Protein AF-0000000069910747 (afdb_homodimer)

Solvent-accessible surface area (backbone atoms only — not comparable to full-atom values): 19026 Å² total; per-residue (Å²): 134,81,74,76,71,70,68,85,57,48,51,40,78,43,66,31,76,85,64,47,77,43,76,35,40,54,33,51,31,45,60,52,52,71,46,43,43,41,60,49,38,42,50,23,56,75,68,69,44,84,50,42,63,54,67,63,46,78,46,66,63,60,64,40,47,79,89,70,49,74,56,85,79,46,67,64,40,54,89,54,38,36,53,30,32,24,61,61,73,69,94,84,43,54,52,21,78,77,50,19,33,56,43,82,74,48,76,45,75,27,61,52,96,90,34,78,55,20,35,37,34,33,29,39,36,31,40,53,43,98,87,48,75,43,82,58,56,37,34,34,40,36,34,38,58,24,54,89,80,40,66,72,61,57,61,26,35,33,36,41,35,48,52,84,75,68,64,82,117,135,81,75,78,70,72,68,85,56,49,50,40,77,43,67,32,77,85,64,47,77,43,76,36,41,55,34,52,31,42,60,51,51,71,47,44,43,42,61,49,39,43,48,24,55,74,67,70,44,86,48,42,64,55,65,64,46,76,46,66,64,60,64,39,49,78,89,70,49,73,54,86,80,47,70,63,42,53,87,54,38,37,55,30,31,25,63,57,72,68,86,75,67,42,57,19,81,78,50,20,32,54,42,82,72,49,75,44,76,29,60,53,96,91,33,76,55,21,35,36,34,33,28,38,36,32,40,52,42,99,89,48,76,43,81,59,56,38,34,34,41,37,34,36,61,22,59,89,79,46,65,88,60,53,64,25,35,35,38,41,34,47,50,83,73,67,64,77,116

Foldseek 3Di:
DPPCPVPPDQWDWDQAPVRDIDTGGPPDFPDDDLQCCLPQPQVCVVVVHDHPTRLAEEDACLQADPVPDPQVVRDGGDPQKGKYKYFADDPPDSQYPQRKGKDWDDKDFDDDPRDGFWIWTKIWIWHPDPVDTDTFQKMKIWIFTDCVVPNTGRMIMIMIGRNPPDPPD/DPPCPVPPDQWDWDQAPVRDIDTGGPPDFDDDDLVCCLPQPQVCVVVVHDHPTRLAEEDACLQDDPVPDPQVVRDGGDPQKGKYKYFDDDPPFGQYPQRKGKDWDDKDFDDDPRDGFWIWTKIWIWHDDPVDTDTFQKMKIKIFTDCVVPNDTGMIMIMIGRNPPVPPD

InterPro domains:
  IPR003441 NAC domain [PF02365] (25-145)
  IPR003441 NAC domain [PS51005] (24-163)
  IPR036093 NAC domain superfamily [G3DSA:2.170.150.80] (33-164)
  IPR036093 NAC domain superfamily [SSF101941] (20-147)

Secondary structure (DSSP, 8-state):
---------SEEEEE-TTS-EEEEETTEEE---HHHIIIIIIHHHHTTPPPS---PEE--GGGS-GGGS-GGGG--BSTTEEEEEEEPPPTT--B-TTS-EEEEEEEEEEEETTEEEEEEEEEEEEE--SS-PEEEEEEEEEEEE-TTTS---SEEEEEEEEGGGT---/---------SEEEEE-TTS-EEEEETTEEE---HHHIIIIIIHHHHTTPPPS---PEE--GGGS-GGGS-GGGG--BSTTEEEEEEEPPPSS--B-TTS-EEEEEEEEEEEETTEEEEEEEEEEEEE--SS--EEEEEEEEEEEE-TTTSS---EEEEEEEEGGGTT--

Radius of gyration: 22.1 Å; Cα contacts (8 Å, |Δi|>4): 696; chains: 2; bounding box: 51×58×69 Å

pLDDT: mean 79.63, std 16.57, range [20.38, 94.69]

Nearest PDB structures (foldseek):
  1ut4-assembly1_A  TM=8.503E-01  e=1.466E-11  Arabidopsis thaliana
  1ut7-assembly1_A  TM=8.483E-01  e=3.904E-11  Arabidopsis thaliana
  1ut7-assembly1_B  TM=8.619E-01  e=6.948E-11  Arabidopsis thaliana
  3swm-assembly1_A  TM=8.502E-01  e=6.948E-11  Arabidopsis thaliana
  3swm-assembly1_B  TM=8.651E-01  e=3.489E-10  Arabidopsis thaliana

Structure (mmCIF, N/CA/C/O backbone):
data_AF-0000000069910747-model_v1
#
loop_
_entity.id
_entity.type
_entity.pdbx_description
1 polymer 'NAC domain-containing protein'
#
loop_
_atom_site.group_PDB
_atom_site.id
_atom_site.type_symbol
_atom_site.label_atom_id
_atom_site.label_alt_id
_atom_site.label_comp_id
_atom_site.label_asym_id
_atom_site.label_entity_id
_atom_site.label_seq_id
_atom_site.pdbx_PDB_ins_code
_atom_site.Cartn_x
_atom_site.Cartn_y
_atom_site.Cartn_z
_atom_site.occupancy
_atom_site.B_iso_or_equiv
_atom_site.auth_seq_id
_atom_site.auth_comp_id
_atom_site.auth_asym_id
_atom_site.auth_atom_id
_atom_site.pdbx_PDB_model_num
ATOM 1 N N . MET A 1 1 ? 19.469 3.559 33.531 1 20.38 1 MET A N 1
ATOM 2 C CA . MET A 1 1 ? 19.578 2.633 32.406 1 20.38 1 MET A CA 1
ATOM 3 C C . MET A 1 1 ? 18.844 3.172 31.188 1 20.38 1 MET A C 1
ATOM 5 O O . MET A 1 1 ? 17.609 3.322 31.203 1 20.38 1 MET A O 1
ATOM 9 N N . GLU A 1 2 ? 19.375 4.094 30.344 1 23.56 2 GLU A N 1
ATOM 10 C CA . GLU A 1 2 ? 18.938 4.938 29.234 1 23.56 2 GLU A CA 1
ATOM 11 C C . GLU A 1 2 ? 18.375 4.098 28.094 1 23.56 2 GLU A C 1
ATOM 13 O O . GLU A 1 2 ? 19.062 3.217 27.562 1 23.56 2 GLU A O 1
ATOM 18 N N . GLU A 1 3 ? 17.203 3.586 28.203 1 27.78 3 GLU A N 1
ATOM 19 C CA . GLU A 1 3 ? 16.578 2.652 27.25 1 27.78 3 GLU A CA 1
ATOM 20 C C . GLU A 1 3 ? 16.953 2.996 25.812 1 27.78 3 GLU A C 1
ATOM 22 O O . GLU A 1 3 ? 16.812 4.141 25.391 1 27.78 3 GLU A O 1
ATOM 27 N N . GLU A 1 4 ? 17.859 2.41 25.234 1 27.73 4 GLU A N 1
ATOM 28 C CA . GLU A 1 4 ? 18.406 2.492 23.875 1 27.73 4 GLU A CA 1
ATOM 29 C C . GLU A 1 4 ? 17.297 2.627 22.844 1 27.73 4 GLU A C 1
ATOM 31 O O . GLU A 1 4 ? 16.547 1.677 22.594 1 27.73 4 GLU A O 1
ATOM 36 N N . TYR A 1 5 ? 16.484 3.68 22.922 1 32.16 5 TYR A N 1
ATOM 37 C CA . TYR A 1 5 ? 15.617 4.035 21.797 1 32.16 5 TYR A CA 1
ATOM 38 C C . TYR A 1 5 ? 16.266 3.682 20.469 1 32.16 5 TYR A C 1
ATOM 40 O O . TYR A 1 5 ? 17.344 4.195 20.141 1 32.16 5 TYR A O 1
ATOM 48 N N . SER A 1 6 ? 16.375 2.531 20.094 1 37.12 6 SER A N 1
ATOM 49 C CA . SER A 1 6 ? 16.875 2.152 18.781 1 37.12 6 SER A CA 1
ATOM 50 C C . SER A 1 6 ? 16.516 3.199 17.734 1 37.12 6 SER A C 1
ATOM 52 O O . SER A 1 6 ? 15.367 3.654 17.672 1 37.12 6 SER A O 1
ATOM 54 N N . SER A 1 7 ? 17.25 4.117 17.375 1 43.84 7 SER A N 1
ATOM 55 C CA . SER A 1 7 ? 17.25 5.266 16.484 1 43.84 7 SER A CA 1
ATOM 56 C C . SER A 1 7 ? 16.328 5.031 15.289 1 43.84 7 SER A C 1
ATOM 58 O O . SER A 1 7 ? 16.531 4.09 14.516 1 43.84 7 SER A O 1
ATOM 60 N N . PRO A 1 8 ? 14.977 5.27 15.453 1 53.62 8 PRO A N 1
ATOM 61 C CA . PRO A 1 8 ? 14.016 4.969 14.391 1 53.62 8 PRO A CA 1
ATOM 62 C C . PRO A 1 8 ? 14.594 5.195 12.992 1 53.62 8 PRO A C 1
ATOM 64 O O . PRO A 1 8 ? 15.07 6.293 12.688 1 53.62 8 PRO A O 1
ATOM 67 N N . THR A 1 9 ? 15.289 4.129 12.438 1 67.69 9 THR A N 1
ATOM 68 C CA . THR A 1 9 ? 16.125 4.121 11.242 1 67.69 9 THR A CA 1
ATOM 69 C C . THR A 1 9 ? 15.328 4.617 10.031 1 67.69 9 THR A C 1
ATOM 71 O O . THR A 1 9 ? 14.125 4.367 9.93 1 67.69 9 THR A O 1
ATOM 74 N N . LEU A 1 10 ? 15.82 5.625 9.367 1 80.69 10 LEU A N 1
ATOM 75 C CA . LEU A 1 10 ? 15.375 6.195 8.094 1 80.69 10 LEU A CA 1
ATOM 76 C C . LEU A 1 10 ? 15.062 5.098 7.086 1 80.69 10 LEU A C 1
ATOM 78 O O . LEU A 1 10 ? 14.148 5.238 6.27 1 80.69 10 LEU A O 1
ATOM 82 N N . TYR A 1 11 ? 15.688 3.918 7.473 1 87.88 11 TYR A N 1
ATOM 83 C CA . TYR A 1 11 ? 15.555 2.863 6.477 1 87.88 11 TYR A CA 1
ATOM 84 C C . TYR A 1 11 ? 15.172 1.54 7.125 1 87.88 11 TYR A C 1
ATOM 86 O O . TYR A 1 11 ? 15.492 1.298 8.289 1 87.88 11 TYR A O 1
ATOM 94 N N . LYS A 1 12 ? 14.383 0.842 6.43 1 86.69 12 LYS A N 1
ATOM 95 C CA . LYS A 1 12 ? 14.117 -0.544 6.805 1 86.69 12 LYS A CA 1
ATOM 96 C C . LYS A 1 12 ? 14.859 -1.514 5.891 1 86.69 12 LYS A C 1
ATOM 98 O O . LYS A 1 12 ? 15.133 -1.198 4.73 1 86.69 12 LYS A O 1
ATOM 103 N N . VAL A 1 13 ? 15.203 -2.561 6.461 1 84.62 13 VAL A N 1
ATOM 104 C CA . VAL A 1 13 ? 15.938 -3.572 5.711 1 84.62 13 VAL A CA 1
ATOM 105 C C . VAL A 1 13 ? 15.102 -4.84 5.59 1 84.62 13 VAL A C 1
ATOM 107 O O . VAL A 1 13 ? 14.641 -5.387 6.594 1 84.62 13 VAL A O 1
ATOM 110 N N . ASN A 1 14 ? 14.812 -5.172 4.34 1 82.94 14 ASN A N 1
ATOM 111 C CA . ASN A 1 14 ? 14.203 -6.461 4.043 1 82.94 14 ASN A CA 1
ATOM 112 C C . ASN A 1 14 ? 15.203 -7.418 3.393 1 82.94 14 ASN A C 1
ATOM 114 O O . ASN A 1 14 ? 16.047 -6.996 2.607 1 82.94 14 ASN A O 1
ATOM 118 N N . VAL A 1 15 ? 15.188 -8.641 3.834 1 84.75 15 VAL A N 1
ATOM 119 C CA . VAL A 1 15 ? 16.031 -9.656 3.219 1 84.75 15 VAL A CA 1
ATOM 120 C C . VAL A 1 15 ? 15.188 -10.562 2.326 1 84.75 15 VAL A C 1
ATOM 122 O O . VAL A 1 15 ? 14.195 -11.141 2.779 1 84.75 15 VAL A O 1
ATOM 125 N N . ASP A 1 16 ? 15.578 -10.625 1.11 1 86.38 16 ASP A N 1
ATOM 126 C CA . ASP A 1 16 ? 14.742 -11.398 0.198 1 86.38 16 ASP A CA 1
ATOM 127 C C . ASP A 1 16 ? 15.086 -12.883 0.272 1 86.38 16 ASP A C 1
ATOM 129 O O . ASP A 1 16 ? 15.836 -13.312 1.15 1 86.38 16 ASP A O 1
ATOM 133 N N . GLN A 1 17 ? 14.492 -13.695 -0.513 1 85.5 17 GLN A N 1
ATOM 134 C CA . GLN A 1 17 ? 14.609 -15.148 -0.44 1 85.5 17 GLN A CA 1
ATOM 135 C C . GLN A 1 17 ? 16.031 -15.609 -0.766 1 85.5 17 GLN A C 1
ATOM 137 O O . GLN A 1 17 ? 16.438 -16.703 -0.373 1 85.5 17 GLN A O 1
ATOM 142 N N . ASN A 1 18 ? 16.812 -14.797 -1.503 1 86.38 18 ASN A N 1
ATOM 143 C CA . ASN A 1 18 ? 18.203 -15.125 -1.841 1 86.38 18 ASN A CA 1
ATOM 144 C C . ASN A 1 18 ? 19.172 -14.562 -0.808 1 86.38 18 ASN A C 1
ATOM 146 O O . ASN A 1 18 ? 20.391 -14.703 -0.96 1 86.38 18 ASN A O 1
ATOM 150 N N . GLY A 1 19 ? 18.594 -13.938 0.201 1 87.19 19 GLY A N 1
ATOM 151 C CA . GLY A 1 19 ? 19.438 -13.359 1.234 1 87.19 19 GLY A CA 1
ATOM 152 C C . GLY A 1 19 ? 19.922 -11.953 0.898 1 87.19 19 GLY A C 1
ATOM 153 O O . GLY A 1 19 ? 20.719 -11.375 1.63 1 87.19 19 GLY A O 1
ATOM 154 N N . LYS A 1 20 ? 19.484 -11.516 -0.159 1 87.44 20 LYS A N 1
ATOM 155 C CA . LYS A 1 20 ? 19.859 -10.156 -0.542 1 87.44 20 LYS A CA 1
ATOM 156 C C . LYS A 1 20 ? 19.125 -9.125 0.313 1 87.44 20 LYS A C 1
ATOM 158 O O . LYS A 1 20 ? 17.922 -9.25 0.561 1 87.44 20 LYS A O 1
ATOM 163 N N . ARG A 1 21 ? 19.891 -8.109 0.75 1 88.62 21 ARG A N 1
ATOM 164 C CA . ARG A 1 21 ? 19.312 -7.051 1.574 1 88.62 21 ARG A CA 1
ATOM 165 C C . ARG A 1 21 ? 18.688 -5.965 0.709 1 88.62 21 ARG A C 1
ATOM 167 O O . ARG A 1 21 ? 19.328 -5.441 -0.206 1 88.62 21 ARG A O 1
ATOM 174 N N . LEU A 1 22 ? 17.406 -5.738 0.928 1 87.81 22 LEU A N 1
ATOM 175 C CA . LEU A 1 22 ? 16.703 -4.617 0.324 1 87.81 22 LEU A CA 1
ATOM 176 C C . LEU A 1 22 ? 16.578 -3.457 1.307 1 87.81 22 LEU A C 1
ATOM 178 O O . LEU A 1 22 ? 15.93 -3.582 2.346 1 87.81 22 LEU A O 1
ATOM 182 N N . ILE A 1 23 ? 17.234 -2.396 1.028 1 89.06 23 ILE A N 1
ATOM 183 C CA . ILE A 1 23 ? 17.188 -1.221 1.891 1 89.06 23 ILE A CA 1
ATOM 184 C C . ILE A 1 23 ? 16.156 -0.229 1.354 1 89.06 23 ILE A C 1
ATOM 186 O O . ILE A 1 23 ? 16.328 0.312 0.258 1 89.06 23 ILE A O 1
ATOM 190 N N . LEU A 1 24 ? 15.148 -0.064 2.096 1 91.25 24 LEU A N 1
ATOM 191 C CA . LEU A 1 24 ? 14.047 0.792 1.669 1 91.25 24 LEU A CA 1
ATOM 192 C C . LEU A 1 24 ? 13.797 1.902 2.684 1 91.25 24 LEU A C 1
ATOM 194 O O . LEU A 1 24 ? 13.938 1.688 3.891 1 91.25 24 LEU A O 1
ATOM 198 N N . PRO A 1 25 ? 13.508 3.096 2.158 1 91.69 25 PRO A N 1
ATOM 199 C CA . PRO A 1 25 ? 13.047 4.086 3.137 1 91.69 25 PRO A CA 1
ATOM 200 C C . PRO A 1 25 ? 11.836 3.611 3.936 1 91.69 25 PRO A C 1
ATOM 202 O O . PRO A 1 25 ? 10.961 2.93 3.395 1 91.69 25 PRO A O 1
ATOM 205 N N . SER A 1 26 ? 11.797 4.004 5.207 1 92.62 26 SER A N 1
ATOM 206 C CA . SER A 1 26 ? 10.633 3.658 6.02 1 92.62 26 SER A CA 1
ATOM 207 C C . SER A 1 26 ? 9.336 4.125 5.359 1 92.62 26 SER A C 1
ATOM 209 O O . SER A 1 26 ? 9.281 5.227 4.809 1 92.62 26 SER A O 1
ATOM 211 N N . GLY A 1 27 ? 8.367 3.189 5.367 1 91.88 27 GLY A N 1
ATOM 212 C CA . GLY A 1 27 ? 7.074 3.535 4.793 1 91.88 27 GLY A CA 1
ATOM 213 C C . GLY A 1 27 ? 6.828 2.887 3.445 1 91.88 27 GLY A C 1
ATOM 214 O O . GLY A 1 27 ? 5.688 2.818 2.984 1 91.88 27 GLY A O 1
ATOM 215 N N . TYR A 1 28 ? 7.887 2.52 2.766 1 91.44 28 TYR A N 1
ATOM 216 C CA . TYR A 1 28 ? 7.711 1.843 1.485 1 91.44 28 TYR A CA 1
ATOM 217 C C . TYR A 1 28 ? 7.496 0.347 1.685 1 91.44 28 TYR A C 1
ATOM 219 O O . TYR A 1 28 ? 8.242 -0.301 2.424 1 91.44 28 TYR A O 1
ATOM 227 N N . THR A 1 29 ? 6.543 -0.147 1.105 1 90.56 29 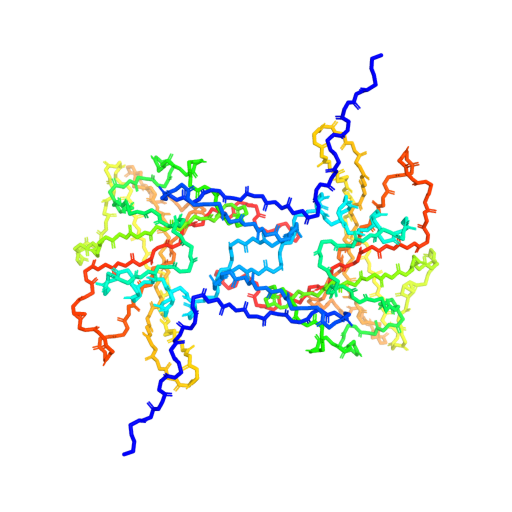THR A N 1
ATOM 228 C CA . THR A 1 29 ? 6.152 -1.55 1.21 1 90.56 29 THR A CA 1
ATOM 229 C C . THR A 1 29 ? 5.852 -2.133 -0.168 1 90.56 29 THR A C 1
ATOM 231 O O . THR A 1 29 ? 5.566 -1.393 -1.111 1 90.56 29 THR A O 1
ATOM 234 N N . PHE A 1 30 ? 5.969 -3.445 -0.223 1 91.44 30 PHE A N 1
ATOM 235 C CA . PHE A 1 30 ? 5.625 -4.117 -1.47 1 91.44 30 PHE A CA 1
ATOM 236 C C . PHE A 1 30 ? 4.121 -4.082 -1.706 1 91.44 30 PHE A C 1
ATOM 238 O O . PHE A 1 30 ? 3.361 -4.758 -1.009 1 91.44 30 PHE A O 1
ATOM 245 N N . SER A 1 31 ? 3.689 -3.314 -2.596 1 89.25 31 SER A N 1
ATOM 246 C CA . SER A 1 31 ? 2.309 -3.127 -3.025 1 89.25 31 SER A CA 1
ATOM 247 C C . SER A 1 31 ? 2.23 -2.82 -4.516 1 89.25 31 SER A C 1
ATOM 249 O O . SER A 1 31 ? 1.871 -1.709 -4.91 1 89.25 31 SER A O 1
ATOM 251 N N . PRO A 1 32 ? 2.492 -3.826 -5.289 1 90.81 32 PRO A N 1
ATOM 252 C CA . PRO A 1 32 ? 2.609 -3.611 -6.73 1 90.81 32 PRO A CA 1
ATOM 253 C C . PRO A 1 32 ? 1.256 -3.396 -7.406 1 90.81 32 PRO A C 1
ATOM 255 O O . PRO A 1 32 ? 0.25 -3.967 -6.977 1 90.81 32 PRO A O 1
ATOM 258 N N . ARG A 1 33 ? 1.306 -2.598 -8.484 1 88.62 33 ARG A N 1
ATOM 259 C CA . ARG A 1 33 ? 0.166 -2.561 -9.398 1 88.62 33 ARG A CA 1
ATOM 260 C C . ARG A 1 33 ? 0.028 -3.877 -10.156 1 88.62 33 ARG A C 1
ATOM 262 O O . ARG A 1 33 ? 0.998 -4.625 -10.289 1 88.62 33 ARG A O 1
ATOM 269 N N . ASP A 1 34 ? -1.141 -4.016 -10.688 1 91.5 34 ASP A N 1
ATOM 270 C CA . ASP A 1 34 ? -1.381 -5.227 -11.469 1 91.5 34 ASP A CA 1
ATOM 271 C C . ASP A 1 34 ? -0.366 -5.359 -12.602 1 91.5 34 ASP A C 1
ATOM 273 O O . ASP A 1 34 ? 0.191 -6.438 -12.82 1 91.5 34 ASP A O 1
ATOM 277 N N . SER A 1 35 ? -0.11 -4.277 -13.273 1 91.31 35 SER A N 1
ATOM 278 C CA . SER A 1 35 ? 0.798 -4.324 -14.414 1 91.31 35 SER A CA 1
ATOM 279 C C . SER A 1 35 ? 2.229 -4.609 -13.977 1 91.31 35 SER A C 1
ATOM 281 O O . SER A 1 35 ? 2.98 -5.285 -14.68 1 91.31 35 SER A O 1
ATOM 283 N N . GLU A 1 36 ? 2.604 -4.105 -12.852 1 91.38 36 GLU A N 1
ATOM 284 C CA . GLU A 1 36 ? 3.941 -4.371 -12.328 1 91.38 36 GLU A CA 1
ATOM 285 C C . GLU A 1 36 ? 4.117 -5.848 -11.992 1 91.38 36 GLU A C 1
ATOM 287 O O . GLU A 1 36 ? 5.172 -6.43 -12.258 1 91.38 36 GLU A O 1
ATOM 292 N N . LEU A 1 37 ? 3.098 -6.465 -11.43 1 93.19 37 LEU A N 1
ATOM 293 C CA . LEU A 1 37 ? 3.15 -7.887 -11.109 1 93.19 37 LEU A CA 1
ATOM 294 C C . LEU A 1 37 ? 3.355 -8.719 -12.367 1 93.19 37 LEU A C 1
ATOM 296 O O . LEU A 1 37 ? 4.176 -9.641 -12.383 1 93.19 37 LEU A O 1
ATOM 300 N N . VAL A 1 38 ? 2.643 -8.305 -13.344 1 92.69 38 VAL A N 1
ATOM 301 C CA . VAL A 1 38 ? 2.676 -9.078 -14.586 1 92.69 38 VAL A CA 1
ATOM 302 C C . VAL A 1 38 ? 4.016 -8.875 -15.289 1 92.69 38 VAL A C 1
ATOM 304 O O . VAL A 1 38 ? 4.695 -9.836 -15.641 1 92.69 38 VAL A O 1
ATOM 307 N N . VAL A 1 39 ? 4.43 -7.648 -15.414 1 91.12 39 VAL A N 1
ATOM 308 C CA . VAL A 1 39 ? 5.57 -7.309 -16.25 1 91.12 39 VAL A CA 1
ATOM 309 C C . VAL A 1 39 ? 6.867 -7.566 -15.492 1 91.12 39 VAL A C 1
ATOM 311 O O . VAL A 1 39 ? 7.797 -8.18 -16.031 1 91.12 39 VAL A O 1
ATOM 314 N N . HIS A 1 40 ? 6.91 -7.227 -14.25 1 93.44 40 HIS A N 1
ATOM 315 C CA . HIS A 1 40 ? 8.203 -7.199 -13.578 1 93.44 40 HIS A CA 1
ATOM 316 C C . HIS A 1 40 ? 8.398 -8.438 -12.711 1 93.44 40 HIS A C 1
ATOM 318 O O . HIS A 1 40 ? 9.516 -8.727 -12.273 1 93.44 40 HIS A O 1
ATOM 324 N N . TYR A 1 41 ? 7.375 -9.188 -12.508 1 93.75 41 TYR A N 1
ATOM 325 C CA . TYR A 1 41 ? 7.551 -10.344 -11.641 1 93.75 41 TYR A CA 1
ATOM 326 C C . TYR A 1 41 ? 7.156 -11.625 -12.367 1 93.75 41 TYR A C 1
ATOM 328 O O . TYR A 1 41 ? 7.996 -12.5 -12.594 1 93.75 41 TYR A O 1
ATOM 336 N N . LEU A 1 42 ? 5.926 -11.719 -12.766 1 93.31 42 LEU A N 1
ATOM 337 C CA . LEU A 1 42 ? 5.453 -12.961 -13.359 1 93.31 42 LEU A CA 1
ATOM 338 C C . LEU A 1 42 ? 6.211 -13.273 -14.648 1 93.31 42 LEU A C 1
ATOM 340 O O . LEU A 1 42 ? 6.766 -14.367 -14.797 1 93.31 42 LEU A O 1
ATOM 344 N N . LYS A 1 43 ? 6.188 -12.32 -15.531 1 90.38 43 LYS A N 1
ATOM 345 C CA . LYS A 1 43 ? 6.867 -12.539 -16.812 1 90.38 43 LYS A CA 1
ATOM 346 C C . LYS A 1 43 ? 8.344 -12.875 -16.594 1 90.38 43 LYS A C 1
ATOM 348 O O . LYS A 1 43 ? 8.867 -13.797 -17.219 1 90.38 43 LYS A O 1
ATOM 353 N N . LYS A 1 44 ? 8.945 -12.156 -15.75 1 90.88 44 LYS A N 1
ATOM 354 C CA . LYS A 1 44 ? 10.359 -12.391 -15.484 1 90.88 44 LYS A CA 1
ATOM 355 C C . LYS A 1 44 ? 10.578 -13.766 -14.852 1 90.88 44 LYS A C 1
ATOM 357 O O . LYS A 1 44 ? 11.547 -14.453 -15.156 1 90.88 44 LYS A O 1
ATOM 362 N N . LYS A 1 45 ? 9.742 -14.109 -13.922 1 91.12 45 LYS A N 1
ATOM 363 C CA . LYS A 1 45 ? 9.812 -15.438 -13.32 1 91.12 45 LYS A CA 1
ATOM 364 C C . LYS A 1 45 ? 9.734 -16.531 -14.375 1 91.12 45 LYS A C 1
ATOM 366 O O . LYS A 1 45 ? 10.508 -17.484 -14.352 1 91.12 45 LYS A O 1
ATOM 371 N N . ILE A 1 46 ? 8.82 -16.391 -15.273 1 89.06 46 ILE A N 1
ATOM 372 C CA . ILE A 1 46 ? 8.617 -17.375 -16.328 1 89.06 46 ILE A CA 1
ATOM 373 C C . ILE A 1 46 ? 9.867 -17.469 -17.203 1 89.06 46 ILE A C 1
ATOM 375 O O . ILE A 1 46 ? 10.281 -18.562 -17.594 1 89.06 46 ILE A O 1
ATOM 379 N N . LEU A 1 47 ? 10.445 -16.312 -17.438 1 88.31 47 LEU A N 1
ATOM 380 C CA . LEU A 1 47 ? 11.594 -16.25 -18.344 1 88.31 47 LEU A CA 1
ATOM 381 C C . LEU A 1 47 ? 12.891 -16.5 -17.594 1 88.31 47 LEU A C 1
ATOM 383 O O . LEU A 1 47 ? 13.977 -16.406 -18.172 1 88.31 47 LEU A O 1
ATOM 387 N N . ASN A 1 48 ? 12.766 -16.766 -16.312 1 89.94 48 ASN A N 1
ATOM 388 C CA . ASN A 1 48 ? 13.93 -17.031 -15.477 1 89.94 48 ASN A CA 1
ATOM 389 C C . ASN A 1 48 ? 14.898 -15.844 -15.477 1 89.94 48 ASN A C 1
ATOM 391 O O . ASN A 1 48 ? 16.094 -16.016 -15.672 1 89.94 48 ASN A O 1
ATOM 395 N N . GLN A 1 49 ? 14.359 -14.703 -15.391 1 91.56 49 GLN A N 1
ATOM 396 C CA . GLN A 1 49 ? 15.125 -13.469 -15.281 1 91.56 49 GLN A CA 1
ATOM 397 C C . GLN A 1 49 ? 15.164 -12.969 -13.844 1 91.56 49 GLN A C 1
ATOM 399 O O . GLN A 1 49 ? 14.391 -13.43 -13 1 91.56 49 GLN A O 1
ATOM 404 N N . GLU A 1 50 ? 16.109 -12.094 -13.633 1 91.75 50 GLU A N 1
ATOM 405 C CA . GLU A 1 50 ? 16.219 -11.516 -12.297 1 91.75 50 GLU A CA 1
ATOM 406 C C . GLU A 1 50 ? 14.977 -10.711 -11.93 1 91.75 50 GLU A C 1
ATOM 408 O O . GLU A 1 50 ? 14.445 -9.961 -12.766 1 91.75 50 GLU A O 1
ATOM 413 N N . LEU A 1 51 ? 14.492 -10.898 -10.734 1 93.69 51 LEU A N 1
ATOM 414 C CA . LEU A 1 51 ? 13.344 -10.148 -10.227 1 93.69 51 LEU A CA 1
ATOM 415 C C . LEU A 1 51 ? 13.797 -8.883 -9.508 1 93.69 51 LEU A C 1
ATOM 417 O O . LEU A 1 51 ? 14.883 -8.852 -8.922 1 93.69 51 LEU A O 1
ATOM 421 N N . PRO A 1 52 ? 12.961 -7.863 -9.617 1 93.06 52 PRO A N 1
ATOM 422 C CA . PRO A 1 52 ? 13.305 -6.664 -8.844 1 93.06 52 PRO A CA 1
ATOM 423 C C . PRO A 1 52 ? 13.562 -6.957 -7.371 1 93.06 52 PRO A C 1
ATOM 425 O O . PRO A 1 52 ? 14.492 -6.406 -6.781 1 93.06 52 PRO A O 1
ATOM 428 N N . ALA A 1 53 ? 12.742 -7.738 -6.785 1 92.38 53 ALA A N 1
ATOM 429 C CA . ALA A 1 53 ? 12.883 -8.266 -5.43 1 92.38 53 ALA A CA 1
ATOM 430 C C . ALA A 1 53 ? 12.422 -9.719 -5.359 1 92.38 53 ALA A C 1
ATOM 432 O O . ALA A 1 53 ? 11.297 -10.039 -5.742 1 92.38 53 ALA A O 1
ATOM 433 N N . ASN A 1 54 ? 13.289 -10.539 -4.898 1 91.44 54 ASN A N 1
ATOM 434 C CA . ASN A 1 54 ? 12.945 -11.953 -4.789 1 91.44 54 ASN A CA 1
ATOM 435 C C . ASN A 1 54 ? 12.188 -12.25 -3.498 1 91.44 54 ASN A C 1
ATOM 437 O O . ASN A 1 54 ? 12.688 -12.977 -2.639 1 91.44 54 ASN A O 1
ATOM 441 N N . ILE A 1 55 ? 10.953 -11.805 -3.412 1 92.62 55 ILE A N 1
ATOM 442 C CA . ILE A 1 55 ? 10.195 -11.898 -2.17 1 92.62 55 ILE A CA 1
ATOM 443 C C . ILE A 1 55 ? 8.945 -12.75 -2.393 1 92.62 55 ILE A C 1
ATOM 445 O O . ILE A 1 55 ? 8.203 -13.039 -1.449 1 92.62 55 ILE A O 1
ATOM 449 N N . ILE A 1 56 ? 8.633 -13.07 -3.604 1 93.19 56 ILE A N 1
ATOM 450 C CA . ILE A 1 56 ? 7.465 -13.883 -3.908 1 93.19 56 ILE A CA 1
ATOM 451 C C . ILE A 1 56 ? 7.859 -15.359 -3.939 1 93.19 56 ILE A C 1
ATOM 453 O O . ILE A 1 56 ? 8.742 -15.758 -4.703 1 93.19 56 ILE A O 1
ATOM 457 N N . THR A 1 57 ? 7.211 -16.078 -3.15 1 91.69 57 THR A N 1
ATOM 458 C CA . THR A 1 57 ? 7.531 -17.5 -3.041 1 91.69 57 THR A CA 1
ATOM 459 C C . THR A 1 57 ? 6.656 -18.328 -3.982 1 91.69 57 THR A C 1
ATOM 461 O O . THR A 1 57 ? 5.535 -17.922 -4.305 1 91.69 57 THR A O 1
ATOM 464 N N . THR A 1 58 ? 7.23 -19.438 -4.41 1 91.56 58 THR A N 1
ATOM 465 C CA . THR A 1 58 ? 6.461 -20.391 -5.211 1 91.56 58 THR A CA 1
ATOM 466 C C . THR A 1 58 ? 5.82 -21.453 -4.328 1 91.56 58 THR A C 1
ATOM 468 O O . THR A 1 58 ? 6.516 -22.156 -3.586 1 91.56 58 THR A O 1
ATOM 471 N N . ILE A 1 59 ? 4.547 -21.5 -4.336 1 89.75 59 ILE A N 1
ATOM 472 C CA . ILE A 1 59 ? 3.811 -22.531 -3.605 1 89.75 59 ILE A CA 1
ATOM 473 C C . ILE A 1 59 ? 2.543 -22.891 -4.371 1 89.75 59 ILE A C 1
ATOM 475 O O . ILE A 1 59 ? 1.972 -22.062 -5.078 1 89.75 59 ILE A O 1
ATOM 479 N N . ASP A 1 60 ? 2.072 -24.109 -4.23 1 86.62 60 ASP A N 1
ATOM 480 C CA . ASP A 1 60 ? 0.801 -24.516 -4.824 1 86.62 60 ASP A CA 1
ATOM 481 C C . ASP A 1 60 ? -0.376 -24.016 -3.996 1 86.62 60 ASP A C 1
ATOM 483 O O . ASP A 1 60 ? -0.963 -24.766 -3.217 1 86.62 60 ASP A O 1
ATOM 487 N N . VAL A 1 61 ? -0.776 -22.875 -4.234 1 85.75 61 VAL A N 1
ATOM 488 C CA . VAL A 1 61 ? -1.766 -22.188 -3.416 1 85.75 61 VAL A CA 1
ATOM 489 C C . VAL A 1 61 ? -3.094 -22.938 -3.467 1 85.75 61 VAL A C 1
ATOM 491 O O . VAL A 1 61 ? -3.83 -22.969 -2.479 1 85.75 61 VAL A O 1
ATOM 494 N N . TYR A 1 62 ? -3.387 -23.531 -4.547 1 83.5 62 TYR A N 1
ATOM 495 C CA . TYR A 1 62 ? -4.711 -24.109 -4.766 1 83.5 62 TYR A CA 1
ATOM 496 C C . TYR A 1 62 ? -4.844 -25.453 -4.07 1 83.5 62 TYR A C 1
ATOM 498 O O . TYR A 1 62 ? -5.945 -26 -3.971 1 83.5 62 TYR A O 1
ATOM 506 N N . SER A 1 63 ? -3.822 -25.953 -3.648 1 81.12 63 SER A N 1
ATOM 507 C CA . SER A 1 63 ? -3.848 -27.234 -2.947 1 81.12 63 SER A CA 1
ATOM 508 C C . SER A 1 63 ? -4.125 -27.047 -1.459 1 81.12 63 SER A C 1
ATOM 510 O O . SER A 1 63 ? -4.234 -28.016 -0.713 1 81.12 63 SER A O 1
ATOM 512 N N . TYR A 1 64 ? -4.258 -25.812 -0.97 1 82.44 64 TYR A N 1
ATOM 513 C CA . TYR A 1 64 ? -4.438 -25.516 0.447 1 82.44 64 TYR A CA 1
ATOM 514 C C . TYR A 1 64 ? -5.695 -24.688 0.678 1 82.44 64 TYR A C 1
ATOM 516 O O . TYR A 1 64 ? -6.066 -23.875 -0.162 1 82.44 64 TYR A O 1
ATOM 524 N N . ASP A 1 65 ? -6.254 -24.984 1.876 1 82.12 65 ASP A N 1
ATOM 525 C CA . ASP A 1 65 ? -7.141 -23.953 2.418 1 82.12 65 ASP A CA 1
ATOM 526 C C . ASP A 1 65 ? -6.355 -22.703 2.826 1 82.12 65 ASP A C 1
ATOM 528 O O . ASP A 1 65 ? -5.242 -22.812 3.348 1 82.12 65 ASP A O 1
ATOM 532 N N . PRO A 1 66 ? -6.988 -21.547 2.512 1 83.5 66 PRO A N 1
ATOM 533 C CA . PRO A 1 66 ? -6.238 -20.328 2.82 1 83.5 66 PRO A CA 1
ATOM 534 C C . PRO A 1 66 ? -5.684 -20.312 4.242 1 83.5 66 PRO A C 1
ATOM 536 O O . PRO A 1 66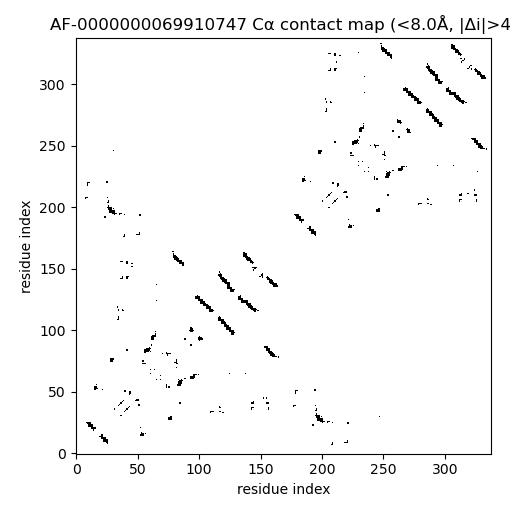 ? -4.578 -19.828 4.473 1 83.5 66 PRO A O 1
ATOM 539 N N . ASN A 1 67 ? -6.402 -20.797 5.172 1 82.12 67 ASN A N 1
ATOM 540 C CA . ASN A 1 67 ? -5.969 -20.781 6.562 1 82.12 67 ASN A CA 1
ATOM 541 C C . ASN A 1 67 ? -4.855 -21.797 6.816 1 82.12 67 ASN A C 1
ATOM 543 O O . ASN A 1 67 ? -4.23 -21.781 7.879 1 82.12 67 ASN A O 1
ATOM 547 N N . GLN A 1 68 ? -4.578 -22.625 5.891 1 85.25 68 GLN A N 1
ATOM 548 C CA . GLN A 1 68 ? -3.531 -23.625 6.027 1 85.25 68 GLN A CA 1
ATOM 549 C C . GLN A 1 68 ? -2.242 -23.172 5.348 1 85.25 68 GLN A C 1
ATOM 551 O O . GLN A 1 68 ? -1.209 -23.844 5.465 1 85.25 68 GLN A O 1
ATOM 556 N N . LEU A 1 69 ? -2.316 -22.125 4.668 1 85.5 69 LEU A N 1
ATOM 557 C CA . LEU A 1 69 ? -1.123 -21.594 4.023 1 85.5 69 LEU A CA 1
ATOM 558 C C . LEU A 1 69 ? -0.173 -20.984 5.051 1 85.5 69 LEU A C 1
ATOM 560 O O . LEU A 1 69 ? -0.615 -20.406 6.047 1 85.5 69 LEU A O 1
ATOM 564 N N . PRO A 1 70 ? 1.164 -21.172 4.879 1 85.75 70 PRO A N 1
ATOM 565 C CA . PRO A 1 70 ? 2.137 -20.547 5.781 1 85.75 70 PRO A CA 1
ATOM 566 C C . PRO A 1 70 ? 2.281 -19.047 5.551 1 85.75 70 PRO A C 1
ATOM 568 O O . PRO A 1 70 ? 3.385 -18.562 5.281 1 85.75 70 PRO A O 1
ATOM 571 N N . LEU A 1 71 ? 1.311 -18.266 5.746 1 84.56 71 LEU A N 1
ATOM 572 C CA . LEU A 1 71 ? 1.214 -16.859 5.371 1 84.56 71 LEU A CA 1
ATOM 573 C C . LEU A 1 71 ? 2.152 -16 6.215 1 84.56 71 LEU A C 1
ATOM 575 O O . LEU A 1 71 ? 2.693 -15 5.734 1 84.56 71 LEU A O 1
ATOM 579 N N . SER A 1 72 ? 2.328 -16.328 7.48 1 81.31 72 SER A N 1
ATOM 580 C CA . SER A 1 72 ? 3.18 -15.539 8.375 1 81.31 72 SER A CA 1
ATOM 581 C C . SER A 1 72 ? 4.625 -15.523 7.883 1 81.31 72 SER A C 1
ATOM 583 O O . SER A 1 72 ? 5.355 -14.562 8.133 1 81.31 72 SER A O 1
ATOM 585 N N . GLU A 1 73 ? 4.926 -16.469 7.121 1 77.19 73 GLU A N 1
ATOM 586 C CA . GLU A 1 73 ? 6.301 -16.609 6.648 1 77.19 73 GLU A CA 1
ATOM 587 C C . GLU A 1 73 ? 6.559 -15.742 5.422 1 77.19 73 GLU A C 1
ATOM 589 O O . GLU A 1 73 ? 7.711 -15.469 5.082 1 77.19 73 GLU A O 1
ATOM 594 N N . PHE A 1 74 ? 5.465 -15.336 4.84 1 72.62 74 PHE A N 1
ATOM 595 C CA . PHE A 1 74 ? 5.625 -14.688 3.545 1 72.62 74 PHE A CA 1
ATOM 596 C C . PHE A 1 74 ? 5.02 -13.289 3.561 1 72.62 74 PHE A C 1
ATOM 598 O O . PHE A 1 74 ? 4.457 -12.836 2.561 1 72.62 74 PHE A O 1
ATOM 605 N N . LYS A 1 75 ? 5.234 -12.586 4.629 1 71 75 LYS A N 1
ATOM 606 C CA . LYS A 1 75 ? 4.621 -11.273 4.754 1 71 75 LYS A CA 1
ATOM 607 C C . LYS A 1 75 ? 5.559 -10.18 4.254 1 71 75 LYS A C 1
ATOM 609 O O . LYS A 1 75 ? 6.566 -9.875 4.898 1 71 75 LYS A O 1
ATOM 614 N N . TYR A 1 76 ? 5.387 -9.711 3.061 1 70.25 76 TYR A N 1
ATOM 615 C CA . TYR A 1 76 ? 6.227 -8.656 2.508 1 70.25 76 TYR A CA 1
ATOM 616 C C . TYR A 1 76 ? 5.391 -7.449 2.096 1 70.25 76 TYR A C 1
ATOM 618 O O . TYR A 1 76 ? 5.934 -6.379 1.812 1 70.25 76 TYR A O 1
ATOM 626 N N . GLY A 1 77 ? 4.141 -7.488 2.207 1 72.31 77 GLY A N 1
ATOM 627 C CA . GLY A 1 77 ? 3.264 -6.434 1.731 1 72.31 77 GLY A CA 1
ATOM 628 C C . GLY A 1 77 ? 2.361 -5.875 2.816 1 72.31 77 GLY A C 1
ATOM 629 O O . GLY A 1 77 ? 2.74 -5.836 3.988 1 72.31 77 GLY A O 1
ATOM 630 N N . LEU A 1 78 ? 1.315 -5.301 2.32 1 74.38 78 LEU A N 1
ATOM 631 C CA . LEU A 1 78 ? 0.291 -4.77 3.215 1 74.38 78 LEU A CA 1
ATOM 632 C C . LEU A 1 78 ? -0.307 -5.875 4.074 1 74.38 78 LEU A C 1
ATOM 634 O O . LEU A 1 78 ? -0.236 -7.055 3.717 1 74.38 78 LEU A O 1
ATOM 638 N N . PRO A 1 79 ? -0.838 -5.367 5.141 1 76.19 79 PRO A N 1
ATOM 639 C CA . PRO A 1 79 ? -1.474 -6.379 5.992 1 76.19 79 PRO A CA 1
ATOM 640 C C . PRO A 1 79 ? -2.523 -7.199 5.246 1 76.19 79 PRO A C 1
ATOM 642 O O . PRO A 1 79 ? -3.244 -6.664 4.398 1 76.19 79 PRO A O 1
ATOM 645 N N . ASN A 1 80 ? -2.57 -8.438 5.387 1 81.62 80 ASN A N 1
ATOM 646 C CA . ASN A 1 80 ? -3.572 -9.375 4.887 1 81.62 80 ASN A CA 1
ATOM 647 C C . ASN A 1 80 ? -3.42 -9.609 3.387 1 81.62 80 ASN A C 1
ATOM 649 O O . ASN A 1 80 ? -4.395 -9.922 2.701 1 81.62 80 ASN A O 1
ATOM 653 N N . GLU A 1 81 ? -2.326 -9.297 2.891 1 86.62 81 GLU A N 1
ATOM 654 C CA . GLU A 1 81 ? -2.041 -9.547 1.48 1 86.62 81 GLU A CA 1
ATOM 655 C C . GLU A 1 81 ? -0.769 -10.367 1.311 1 86.62 81 GLU A C 1
ATOM 657 O O . GLU A 1 81 ? 0.266 -10.055 1.902 1 86.62 81 GLU A O 1
ATOM 662 N N . TRP A 1 82 ? -0.883 -11.438 0.514 1 90.94 82 TRP A N 1
ATOM 663 C CA . TRP A 1 82 ? 0.255 -12.312 0.262 1 90.94 82 TRP A CA 1
ATOM 664 C C . TRP A 1 82 ? 0.42 -12.578 -1.231 1 90.94 82 TRP A C 1
ATOM 666 O O . TRP A 1 82 ? -0.568 -12.672 -1.964 1 90.94 82 TRP A O 1
ATOM 676 N N . TYR A 1 83 ? 1.595 -12.742 -1.62 1 92.81 83 TYR A N 1
ATOM 677 C CA . TYR A 1 83 ? 1.915 -12.961 -3.027 1 92.81 83 TYR A CA 1
ATOM 678 C C . TYR A 1 83 ? 2.607 -14.297 -3.23 1 92.81 83 TYR A C 1
ATOM 680 O O . TYR A 1 83 ? 3.52 -14.656 -2.48 1 92.81 83 TYR A O 1
ATOM 688 N N . PHE A 1 84 ? 2.176 -14.984 -4.277 1 93.44 84 PHE A N 1
ATOM 689 C CA . PHE A 1 84 ? 2.764 -16.281 -4.566 1 93.44 84 PHE A CA 1
ATOM 690 C C . PHE A 1 84 ? 2.875 -16.516 -6.07 1 93.44 84 PHE A C 1
ATOM 692 O O . PHE A 1 84 ? 2.041 -16.031 -6.84 1 93.44 84 PHE A O 1
ATOM 699 N N . PHE A 1 85 ? 3.889 -17.234 -6.398 1 93.44 85 PHE A N 1
ATOM 700 C CA . PHE A 1 85 ? 3.881 -17.906 -7.691 1 93.44 85 PHE A CA 1
ATOM 701 C C . PHE A 1 85 ? 3.295 -19.297 -7.566 1 93.44 85 PHE A C 1
ATOM 703 O O . PHE A 1 85 ? 3.566 -20.016 -6.594 1 93.44 85 PHE A O 1
ATOM 710 N N . THR A 1 86 ? 2.492 -19.625 -8.477 1 90.62 86 THR A N 1
ATOM 711 C CA . THR A 1 86 ? 1.906 -20.953 -8.469 1 90.62 86 THR A CA 1
ATOM 712 C C . THR A 1 86 ? 1.675 -21.453 -9.891 1 90.62 86 THR A C 1
ATOM 714 O O . THR A 1 86 ? 1.624 -20.656 -10.828 1 90.62 86 THR A O 1
ATOM 717 N N . THR A 1 87 ? 1.61 -22.703 -9.961 1 85.56 87 THR A N 1
ATOM 718 C CA . THR A 1 87 ? 1.234 -23.281 -11.242 1 85.56 87 THR A CA 1
ATOM 719 C C . THR A 1 87 ? -0.279 -23.234 -11.438 1 85.56 87 THR A C 1
ATOM 721 O O . THR A 1 87 ? -1.038 -23.359 -10.477 1 85.56 87 THR A O 1
ATOM 724 N N . ARG A 1 88 ? -0.639 -23 -12.648 1 77.12 88 ARG A N 1
ATOM 725 C CA . ARG A 1 88 ? -2.062 -23 -12.969 1 77.12 88 ARG A CA 1
ATOM 726 C C . ARG A 1 88 ? -2.711 -24.328 -12.609 1 77.12 88 ARG A C 1
ATOM 728 O O . ARG A 1 88 ? -2.201 -25.391 -12.984 1 77.12 88 ARG A O 1
ATOM 735 N N . PRO A 1 89 ? -3.822 -24.094 -11.742 1 72.25 89 PRO A N 1
ATOM 736 C CA . PRO A 1 89 ? -4.492 -25.344 -11.43 1 72.25 89 PRO A CA 1
ATOM 737 C C . PRO A 1 89 ? -5.211 -25.953 -12.633 1 72.25 89 PRO A C 1
ATOM 739 O O . PRO A 1 89 ? -5.586 -25.234 -13.562 1 72.25 89 PRO A O 1
ATOM 742 N N . PRO A 1 90 ? -5.449 -27.266 -12.547 1 63.28 90 PRO A N 1
ATOM 743 C CA . PRO A 1 90 ? -6.281 -27.859 -13.594 1 63.28 90 PRO A CA 1
ATOM 744 C C . PRO A 1 90 ? -7.719 -27.344 -13.57 1 63.28 90 PRO A C 1
ATOM 746 O O . PRO A 1 90 ? -8.195 -26.875 -12.531 1 63.28 90 PRO A O 1
ATOM 749 N N . HIS A 1 91 ? -8.484 -26.969 -14.719 1 57.09 91 HIS A N 1
ATOM 750 C CA . HIS A 1 91 ? -9.828 -26.438 -14.914 1 57.09 91 HIS A CA 1
ATOM 751 C C . HIS A 1 91 ? -10.797 -26.984 -13.867 1 57.09 91 HIS A C 1
ATOM 753 O O . HIS A 1 91 ? -11.711 -26.266 -13.445 1 57.09 91 HIS A O 1
ATOM 759 N N . ASN A 1 92 ? -10.867 -28.266 -13.562 1 52.84 92 ASN A N 1
ATOM 760 C CA . ASN A 1 92 ? -11.914 -28.859 -12.734 1 52.84 92 ASN A CA 1
ATOM 761 C C . ASN A 1 92 ? -11.711 -28.562 -11.258 1 52.84 92 ASN A C 1
ATOM 763 O O . ASN A 1 92 ? -12.57 -28.875 -10.43 1 52.84 92 ASN A O 1
ATOM 767 N N . LEU A 1 93 ? -10.672 -28.438 -10.75 1 53.91 93 LEU A N 1
ATOM 768 C CA . LEU A 1 93 ? -10.25 -28.75 -9.383 1 53.91 93 LEU A CA 1
ATOM 769 C C . LEU A 1 93 ? -10.625 -27.625 -8.43 1 53.91 93 LEU A C 1
ATOM 771 O O . LEU A 1 93 ? -10.328 -27.703 -7.234 1 53.91 93 LEU A O 1
ATOM 775 N N . LEU A 1 94 ? -11.086 -26.469 -8.297 1 58.22 94 LEU A N 1
ATOM 776 C CA . LEU A 1 94 ? -10.336 -25.766 -7.258 1 58.22 94 LEU A CA 1
ATOM 777 C C . LEU A 1 94 ? -10.727 -26.281 -5.871 1 58.22 94 LEU A C 1
ATOM 779 O O . LEU A 1 94 ? -11.445 -25.609 -5.137 1 58.22 94 LEU A O 1
ATOM 783 N N . LEU A 1 95 ? -11.07 -27.562 -5.949 1 61.28 95 LEU A N 1
ATOM 784 C CA . LEU A 1 95 ? -11.305 -28.062 -4.605 1 61.28 95 LEU A CA 1
ATOM 785 C C . LEU A 1 95 ? -10 -28.125 -3.812 1 61.28 95 LEU A C 1
ATOM 787 O O . LEU A 1 95 ? -8.953 -28.469 -4.363 1 61.28 95 LEU A O 1
ATOM 791 N N . THR A 1 96 ? -10.102 -27.672 -2.723 1 72.12 96 THR A N 1
ATOM 792 C CA . THR A 1 96 ? -8.977 -27.75 -1.801 1 72.12 96 THR A CA 1
ATOM 793 C C . THR A 1 96 ? -9.078 -28.984 -0.921 1 72.12 96 THR A C 1
ATOM 795 O O . THR A 1 96 ? -10.023 -29.781 -1.056 1 72.12 96 THR A O 1
ATOM 798 N N . SER A 1 97 ? -8.086 -29.297 -0.124 1 65.88 97 SER A N 1
ATOM 799 C CA . SER A 1 97 ? -7.91 -30.5 0.683 1 65.88 97 SER A CA 1
ATOM 800 C C . SER A 1 97 ? -9.094 -30.719 1.618 1 65.88 97 SER A C 1
ATOM 802 O O . SER A 1 97 ? -9.492 -31.844 1.869 1 65.88 97 SER A O 1
ATOM 804 N N . ASN A 1 98 ? -9.75 -29.688 2.131 1 68.81 98 ASN A N 1
ATOM 805 C CA . ASN A 1 98 ? -10.82 -29.859 3.109 1 68.81 98 ASN A CA 1
ATOM 806 C C . ASN A 1 98 ? -12.195 -29.703 2.475 1 68.81 98 ASN A C 1
ATOM 808 O O . ASN A 1 98 ? -13.164 -29.359 3.158 1 68.81 98 ASN A O 1
ATOM 812 N N . GLY A 1 99 ? -12.227 -29.891 1.279 1 71.62 99 GLY A N 1
ATOM 813 C CA . GLY A 1 99 ? -13.516 -29.828 0.612 1 71.62 99 GLY A CA 1
ATOM 814 C C . GLY A 1 99 ? -13.922 -28.422 0.235 1 71.62 99 GLY A C 1
ATOM 815 O O . GLY A 1 99 ? -15.055 -28.188 -0.203 1 71.62 99 GLY A O 1
ATOM 816 N N . GLY A 1 100 ? -13.07 -27.547 0.525 1 78 100 GLY A N 1
ATOM 817 C CA . GLY A 1 100 ? -13.367 -26.219 0.038 1 78 100 GLY A CA 1
ATOM 818 C C . GLY A 1 100 ? -13.016 -26.016 -1.426 1 78 100 GLY A C 1
ATOM 819 O O . GLY A 1 100 ? -12.688 -26.984 -2.123 1 78 100 GLY A O 1
ATOM 820 N N . GLY A 1 101 ? -13.383 -24.797 -1.892 1 80.62 101 GLY A N 1
ATOM 821 C CA . GLY A 1 101 ? -13.07 -24.484 -3.275 1 80.62 101 GLY A CA 1
ATOM 822 C C . GLY A 1 101 ? -13.039 -23 -3.557 1 80.62 101 GLY A C 1
ATOM 823 O O . GLY A 1 101 ? -13.148 -22.188 -2.637 1 80.62 101 GLY A O 1
ATOM 824 N N . TRP A 1 102 ? -12.609 -22.703 -4.707 1 81.31 102 TRP A N 1
ATOM 825 C CA . TRP A 1 102 ? -12.539 -21.312 -5.168 1 81.31 102 TRP A CA 1
ATOM 826 C C . TRP A 1 102 ? -13.539 -21.062 -6.289 1 81.31 102 TRP A C 1
ATOM 828 O O . TRP A 1 102 ? -13.594 -21.812 -7.266 1 81.31 102 TRP A O 1
ATOM 838 N N . ASN A 1 103 ? -14.375 -20.016 -6.121 1 81.44 103 ASN A N 1
ATOM 839 C CA . ASN A 1 103 ? -15.312 -19.578 -7.156 1 81.44 103 ASN A CA 1
ATOM 840 C C . ASN A 1 103 ? -14.805 -18.344 -7.887 1 81.44 103 ASN A C 1
ATOM 842 O O . ASN A 1 103 ? -14.289 -17.406 -7.258 1 81.44 103 ASN A O 1
ATOM 846 N N . GLU A 1 104 ? -15.008 -18.375 -9.172 1 83.94 104 GLU A N 1
ATOM 847 C CA . GLU A 1 104 ? -14.625 -17.203 -9.953 1 83.94 104 GLU A CA 1
ATOM 848 C C . GLU A 1 104 ? -15.625 -16.062 -9.781 1 83.94 104 GLU A C 1
ATOM 850 O O . GLU A 1 104 ? -16.828 -16.281 -9.883 1 83.94 104 GLU A O 1
ATOM 855 N N . LEU A 1 105 ? -15.047 -14.906 -9.492 1 83.12 105 LEU A N 1
ATOM 856 C CA . LEU A 1 105 ? -15.898 -13.734 -9.305 1 83.12 105 LEU A CA 1
ATOM 857 C C . LEU A 1 105 ? -15.789 -12.789 -10.492 1 83.12 105 LEU A C 1
ATOM 859 O O . LEU A 1 105 ? -16.781 -12.172 -10.891 1 83.12 105 LEU A O 1
ATOM 863 N N . ALA A 1 106 ? -14.656 -12.586 -11.008 1 86.38 106 ALA A N 1
ATOM 864 C CA . ALA A 1 106 ? -14.422 -11.594 -12.055 1 86.38 106 ALA A CA 1
ATOM 865 C C . ALA A 1 106 ? -13.156 -11.922 -12.844 1 86.38 106 ALA A C 1
ATOM 867 O O . ALA A 1 106 ? -12.289 -12.648 -12.359 1 86.38 106 ALA A O 1
ATOM 868 N N . ASP A 1 107 ? -13.18 -11.523 -14.055 1 88.69 107 ASP A N 1
ATOM 869 C CA . ASP A 1 107 ? -12.031 -11.594 -14.953 1 88.69 107 ASP A CA 1
ATOM 870 C C . ASP A 1 107 ? -11.812 -10.266 -15.664 1 88.69 107 ASP A C 1
ATOM 872 O O . ASP A 1 107 ? -12.758 -9.672 -16.188 1 88.69 107 ASP A O 1
ATOM 876 N N . GLU A 1 108 ? -10.625 -9.812 -15.547 1 93.38 108 GLU A N 1
ATOM 877 C CA . GLU A 1 108 ? -10.297 -8.531 -16.156 1 93.38 108 GLU A CA 1
ATOM 878 C C . GLU A 1 108 ? -8.977 -8.602 -16.922 1 93.38 108 GLU A C 1
ATOM 880 O O . GLU A 1 108 ? -8.195 -9.539 -16.734 1 93.38 108 GLU A O 1
ATOM 885 N N . THR A 1 109 ? -8.82 -7.633 -17.812 1 94.06 109 THR A N 1
ATOM 886 C CA . THR A 1 109 ? -7.543 -7.508 -18.516 1 94.06 109 THR A CA 1
ATOM 887 C C . THR A 1 109 ? -6.578 -6.629 -17.719 1 94.06 109 THR A C 1
ATOM 889 O O . THR A 1 109 ? -7.004 -5.719 -17 1 94.06 109 THR A O 1
ATOM 892 N N . VAL A 1 110 ? -5.363 -6.969 -17.734 1 93.44 110 VAL A N 1
ATOM 893 C CA . VAL A 1 110 ? -4.305 -6.109 -17.219 1 93.44 110 VAL A CA 1
ATOM 894 C C . VAL A 1 110 ? -3.666 -5.332 -18.359 1 93.44 110 VAL A C 1
ATOM 896 O O . VAL A 1 110 ? -3.154 -5.926 -19.312 1 93.44 110 VAL A O 1
ATOM 899 N N . VAL A 1 111 ? -3.701 -4.004 -18.219 1 93.56 111 VAL A N 1
ATOM 900 C CA . VAL A 1 111 ? -3.283 -3.162 -19.344 1 93.56 111 VAL A CA 1
ATOM 901 C C . VAL A 1 111 ? -2.084 -2.312 -18.922 1 93.56 111 VAL A C 1
ATOM 903 O O . VAL A 1 111 ? -2.027 -1.814 -17.797 1 93.56 111 VAL A O 1
ATOM 906 N N . ASP A 1 112 ? -1.104 -2.199 -19.688 1 89.25 112 ASP A N 1
ATOM 907 C CA . ASP A 1 112 ? 0.043 -1.305 -19.578 1 89.25 112 ASP A CA 1
ATOM 908 C C . ASP A 1 112 ? 0.305 -0.575 -20.891 1 89.25 112 ASP A C 1
ATOM 910 O O . ASP A 1 112 ? 0.442 -1.207 -21.938 1 89.25 112 ASP A O 1
ATOM 914 N N . ASN A 1 113 ? 0.434 0.767 -20.844 1 88.88 113 ASN A N 1
ATOM 915 C CA . ASN A 1 113 ? 0.636 1.59 -22.031 1 88.88 113 ASN A CA 1
ATOM 916 C C . ASN A 1 113 ? -0.324 1.202 -23.141 1 88.88 113 ASN A C 1
ATOM 918 O O . ASN A 1 113 ? 0.101 0.95 -24.281 1 88.88 113 ASN A O 1
ATOM 922 N N . ASP A 1 114 ? -1.559 0.955 -22.828 1 89.31 114 ASP A N 1
ATOM 923 C CA . ASP A 1 114 ? -2.672 0.731 -23.75 1 89.31 114 ASP A CA 1
ATOM 924 C C . ASP A 1 114 ? -2.572 -0.642 -24.406 1 89.31 114 ASP A C 1
ATOM 926 O O . ASP A 1 114 ? -3.1 -0.849 -25.5 1 89.31 114 ASP A O 1
ATOM 930 N N . LYS A 1 115 ? -1.862 -1.432 -23.922 1 91.94 115 LYS A N 1
ATOM 931 C CA . LYS A 1 115 ? -1.747 -2.801 -24.422 1 91.94 115 LYS A CA 1
ATOM 932 C C . LYS A 1 115 ? -2.133 -3.809 -23.344 1 91.94 115 LYS A C 1
ATOM 934 O O . LYS A 1 115 ? -1.77 -3.646 -22.172 1 91.94 115 LYS A O 1
ATOM 939 N N . VAL A 1 116 ? -2.891 -4.777 -23.812 1 93.44 116 VAL A N 1
ATOM 940 C CA . VAL A 1 116 ? -3.211 -5.875 -22.906 1 93.44 116 VAL A CA 1
ATOM 941 C C . VAL A 1 116 ? -1.981 -6.758 -22.703 1 93.44 116 VAL A C 1
ATOM 943 O O . VAL A 1 116 ? -1.507 -7.395 -23.656 1 93.44 116 VAL A O 1
ATOM 946 N N . ILE A 1 117 ? -1.488 -6.789 -21.438 1 92.56 117 ILE A N 1
ATOM 947 C CA . ILE A 1 117 ? -0.25 -7.523 -21.203 1 92.56 117 ILE A CA 1
ATOM 948 C C . ILE A 1 117 ? -0.549 -8.797 -20.422 1 92.56 117 ILE A C 1
ATOM 950 O O . ILE A 1 117 ? 0.304 -9.68 -20.297 1 92.56 117 ILE A O 1
ATOM 954 N N . GLY A 1 118 ? -1.799 -8.852 -19.859 1 93.19 118 GLY A N 1
ATOM 955 C CA . GLY A 1 118 ? -2.164 -10.023 -19.078 1 93.19 118 GLY A CA 1
ATOM 956 C C . GLY A 1 118 ? -3.609 -10 -18.609 1 93.19 118 GLY A C 1
ATOM 957 O O . GLY A 1 118 ? -4.41 -9.203 -19.094 1 93.19 118 GLY A O 1
ATOM 958 N N . TYR A 1 119 ? -3.881 -10.961 -17.766 1 91.56 119 TYR A N 1
ATOM 959 C CA . TYR A 1 119 ? -5.234 -11.125 -17.25 1 91.56 119 TYR A CA 1
ATOM 960 C C . TYR A 1 119 ? -5.223 -11.312 -15.742 1 91.56 119 TYR A C 1
ATOM 962 O O . TYR A 1 119 ? -4.27 -11.867 -15.188 1 91.56 119 TYR A O 1
ATOM 970 N N . LYS A 1 120 ? -6.258 -10.805 -15.164 1 92.12 120 LYS A N 1
ATOM 971 C CA . LYS A 1 120 ? -6.473 -10.922 -13.727 1 92.12 120 LYS A CA 1
ATOM 972 C C . LYS A 1 120 ? -7.824 -11.57 -13.422 1 92.12 120 LYS A C 1
ATOM 974 O O . LYS A 1 120 ? -8.867 -11.086 -13.859 1 92.12 120 LYS A O 1
ATOM 979 N N . ARG A 1 121 ? -7.758 -12.625 -12.734 1 90.56 121 ARG A N 1
ATOM 980 C CA . ARG A 1 121 ? -8.977 -13.312 -12.312 1 90.56 121 ARG A CA 1
ATOM 981 C C . ARG A 1 121 ? -9.133 -13.258 -10.797 1 90.56 121 ARG A C 1
ATOM 983 O O . ARG A 1 121 ? -8.172 -13.469 -10.062 1 90.56 121 ARG A O 1
ATOM 990 N N . MET A 1 122 ? -10.344 -12.953 -10.391 1 89.56 122 MET A N 1
ATOM 991 C CA . MET A 1 122 ? -10.641 -12.93 -8.961 1 89.56 122 MET A CA 1
ATOM 992 C C . MET A 1 122 ? -11.406 -14.172 -8.539 1 89.56 122 MET A C 1
ATOM 994 O O . MET A 1 122 ? -12.422 -14.516 -9.148 1 89.56 122 MET A O 1
ATOM 998 N N . LEU A 1 123 ? -10.914 -14.797 -7.473 1 86 123 LEU A N 1
ATOM 999 C CA . LEU A 1 123 ? -11.547 -16 -6.938 1 86 123 LEU A CA 1
ATOM 1000 C C . LEU A 1 123 ? -11.867 -15.836 -5.457 1 86 123 LEU A C 1
ATOM 1002 O O . LEU A 1 123 ? -11.078 -15.258 -4.707 1 86 123 LEU A O 1
ATOM 1006 N N . ALA A 1 124 ? -13.039 -16.281 -5.094 1 87 124 ALA A N 1
ATOM 1007 C CA . ALA A 1 124 ? -13.43 -16.297 -3.686 1 87 124 ALA A CA 1
ATOM 1008 C C . ALA A 1 124 ? -13.422 -17.719 -3.131 1 87 124 ALA A C 1
ATOM 1010 O O . ALA A 1 124 ? -13.875 -18.656 -3.795 1 87 124 ALA A O 1
ATOM 1011 N N . PHE A 1 125 ? -12.938 -17.812 -1.893 1 86.38 125 PHE A N 1
ATOM 1012 C CA . PHE A 1 125 ? -12.883 -19.125 -1.26 1 86.38 125 PHE A CA 1
ATOM 1013 C C . PHE A 1 125 ? -14.195 -19.453 -0.559 1 86.38 125 PHE A C 1
ATOM 1015 O O . PHE A 1 125 ? -14.805 -18.578 0.068 1 86.38 125 PHE A O 1
ATOM 1022 N N . TYR A 1 126 ? -14.594 -20.688 -0.694 1 83.75 126 TYR A N 1
ATOM 1023 C CA . TYR A 1 126 ? -15.727 -21.188 0.068 1 83.75 126 TYR A CA 1
ATOM 1024 C C . TYR A 1 126 ? -15.406 -22.531 0.71 1 83.75 126 TYR A C 1
ATOM 1026 O O . TYR A 1 126 ? -14.539 -23.266 0.231 1 83.75 126 TYR A O 1
ATOM 1034 N N . PHE A 1 127 ? -16.094 -22.766 1.865 1 80.81 127 PHE A N 1
ATOM 1035 C CA . PHE A 1 127 ? -16.031 -24.078 2.482 1 80.81 127 PHE A CA 1
ATOM 1036 C C . PHE A 1 127 ? -17.219 -24.938 2.059 1 80.81 127 PHE A C 1
ATOM 1038 O O . PHE A 1 127 ? -18.344 -24.438 1.956 1 80.81 127 PHE A O 1
ATOM 1045 N N . ALA A 1 128 ? -16.812 -26.141 1.589 1 67.5 128 ALA A N 1
ATOM 1046 C CA . ALA A 1 128 ? -17.891 -27.094 1.306 1 67.5 128 ALA A CA 1
ATOM 1047 C C . ALA A 1 128 ? -18.453 -27.672 2.594 1 67.5 128 ALA A C 1
ATOM 1049 O O . ALA A 1 128 ? -17.703 -28.25 3.396 1 67.5 128 ALA A O 1
ATOM 1050 N N . LYS A 1 129 ? -19.328 -27.016 3.287 1 62.75 129 LYS A N 1
ATOM 1051 C CA . LYS A 1 129 ? -20 -27.688 4.398 1 62.75 129 LYS A CA 1
ATOM 1052 C C . LYS A 1 129 ? -21.141 -28.578 3.896 1 62.75 129 LYS A C 1
ATOM 1054 O O . LYS A 1 129 ? -21.703 -28.328 2.832 1 62.75 129 LYS A O 1
ATOM 1059 N N . PRO A 1 130 ? -21.266 -29.734 4.652 1 59.84 130 PRO A N 1
ATOM 1060 C CA . PRO A 1 130 ? -22.297 -30.688 4.242 1 59.84 130 PRO A CA 1
ATOM 1061 C C . PRO A 1 130 ? -23.578 -30.016 3.744 1 59.84 130 PRO A C 1
ATOM 1063 O O . PRO A 1 130 ? -24.234 -30.516 2.83 1 59.84 130 PRO A O 1
ATOM 1066 N N . LEU A 1 131 ? -24.062 -28.953 4.332 1 54.84 131 LEU A N 1
ATOM 1067 C CA . LEU A 1 131 ? -25.391 -28.5 3.967 1 54.84 131 LEU A CA 1
ATOM 1068 C C . LEU A 1 131 ? -25.328 -27.203 3.156 1 54.84 131 LEU A C 1
ATOM 1070 O O . LEU A 1 131 ? -26.297 -26.844 2.477 1 54.84 131 LEU A O 1
ATOM 1074 N N . GLN A 1 132 ? -24.141 -26.375 3.273 1 60.91 132 GLN A N 1
ATOM 1075 C CA . GLN A 1 132 ? -24.172 -25.156 2.494 1 60.91 132 GLN A CA 1
ATOM 1076 C C . GLN A 1 132 ? -22.766 -24.562 2.34 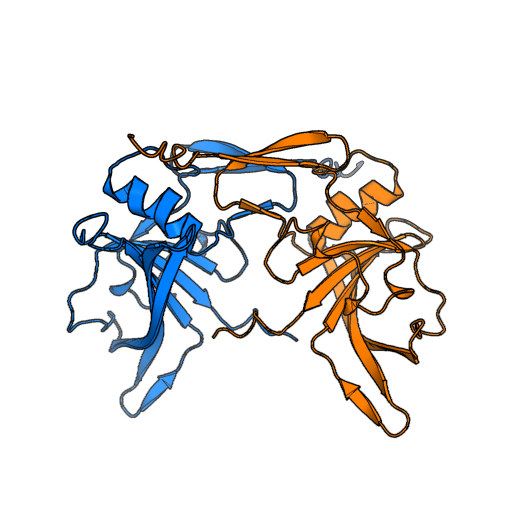1 60.91 132 GLN A C 1
ATOM 1078 O O . GLN A 1 132 ? -21.922 -24.734 3.219 1 60.91 132 GLN A O 1
ATOM 1083 N N . GLU A 1 133 ? -22.562 -24.078 1.201 1 61.34 133 GLU A N 1
ATOM 1084 C CA . GLU A 1 133 ? -21.344 -23.312 0.942 1 61.34 133 GLU A CA 1
ATOM 1085 C C . GLU A 1 133 ? -21.266 -22.062 1.807 1 61.34 133 GLU A C 1
ATOM 1087 O O . GLU A 1 133 ? -22.281 -21.391 2.004 1 61.34 133 GLU A O 1
ATOM 1092 N N . MET A 1 134 ? -20.172 -21.938 2.617 1 69.5 134 MET A N 1
ATOM 1093 C CA . MET A 1 134 ? -19.984 -20.734 3.426 1 69.5 134 MET A CA 1
ATOM 1094 C C . MET A 1 134 ? -18.922 -19.828 2.809 1 69.5 134 MET A C 1
ATOM 1096 O O . MET A 1 134 ? -17.781 -20.25 2.59 1 69.5 134 MET A O 1
ATOM 1100 N N . GLU A 1 135 ? -19.328 -18.656 2.445 1 70.81 135 GLU A N 1
ATOM 1101 C CA . GLU A 1 135 ? -18.422 -17.656 1.909 1 70.81 135 GLU A CA 1
ATOM 1102 C C . GLU A 1 135 ? -17.453 -17.172 2.982 1 70.81 135 GLU A C 1
ATOM 1104 O O . GLU A 1 135 ? -17.828 -17.016 4.145 1 70.81 135 GLU A O 1
ATOM 1109 N N . THR A 1 136 ? -16.234 -17.172 2.617 1 78.81 136 THR A N 1
ATOM 1110 C CA . THR A 1 136 ? -15.211 -16.672 3.533 1 78.81 136 THR A CA 1
ATOM 1111 C C . THR A 1 136 ? -14.727 -15.297 3.102 1 78.81 136 THR A C 1
ATOM 1113 O O . THR A 1 136 ? -15.281 -14.703 2.174 1 78.81 136 THR A O 1
ATOM 1116 N N . ASP A 1 137 ? -13.727 -14.797 3.812 1 83.5 137 ASP A N 1
ATOM 1117 C CA . ASP A 1 137 ? -13.172 -13.477 3.52 1 83.5 137 ASP A CA 1
ATOM 1118 C C . ASP A 1 137 ? -11.891 -13.594 2.695 1 83.5 137 ASP A C 1
ATOM 1120 O O . ASP A 1 137 ? -11.172 -12.609 2.516 1 83.5 137 ASP A O 1
ATOM 1124 N N . TRP A 1 138 ? -11.781 -14.781 2.195 1 85.94 138 TRP A N 1
ATOM 1125 C CA . TRP A 1 138 ? -10.539 -15 1.47 1 85.94 138 TRP A CA 1
ATOM 1126 C C . TRP A 1 138 ? -10.758 -14.883 -0.035 1 85.94 138 TRP A C 1
ATOM 1128 O O . TRP A 1 138 ? -11.727 -15.422 -0.569 1 85.94 138 TRP A O 1
ATOM 1138 N N . PHE A 1 139 ? -9.828 -14.164 -0.674 1 89.25 139 PHE A N 1
ATOM 1139 C CA . PHE A 1 139 ? -9.867 -14.023 -2.125 1 89.25 139 PHE A CA 1
ATOM 1140 C C . PHE A 1 139 ? -8.477 -14.203 -2.721 1 89.25 139 PHE A C 1
ATOM 1142 O O . PHE A 1 139 ? -7.473 -13.961 -2.049 1 89.25 139 PHE A O 1
ATOM 1149 N N . ILE A 1 140 ? -8.531 -14.656 -3.963 1 89 140 ILE A N 1
ATOM 1150 C CA . ILE A 1 140 ? -7.305 -14.727 -4.746 1 89 140 ILE A CA 1
ATOM 1151 C C . ILE A 1 140 ? -7.434 -13.844 -5.988 1 89 140 ILE A C 1
ATOM 1153 O O . ILE A 1 140 ? -8.484 -13.828 -6.637 1 89 140 ILE A O 1
ATOM 1157 N N . HIS A 1 141 ? -6.492 -13.062 -6.184 1 91.06 141 HIS A N 1
ATOM 1158 C CA . HIS A 1 141 ? -6.277 -12.492 -7.512 1 91.06 141 HIS A CA 1
ATOM 1159 C C . HIS A 1 141 ? -5.223 -13.273 -8.281 1 91.06 141 HIS A C 1
ATOM 1161 O O . HIS A 1 141 ? -4.055 -13.312 -7.891 1 91.06 141 HIS A O 1
ATOM 1167 N N . GLU A 1 142 ? -5.629 -13.836 -9.273 1 90.38 142 GLU A N 1
ATOM 1168 C CA . GLU A 1 142 ? -4.746 -14.617 -10.133 1 90.38 142 GLU A CA 1
ATOM 1169 C C . GLU A 1 142 ? -4.328 -13.82 -11.367 1 90.38 142 GLU A C 1
ATOM 1171 O O . GLU A 1 142 ? -5.176 -13.297 -12.094 1 90.38 142 GLU A O 1
ATOM 1176 N N . TYR A 1 143 ? -3.043 -13.828 -11.617 1 92.69 143 TYR A N 1
ATOM 1177 C CA . TYR A 1 143 ? -2.512 -13.086 -12.758 1 92.69 143 TYR A CA 1
ATOM 1178 C C . TYR A 1 143 ? -1.861 -14.023 -13.766 1 92.69 143 TYR A C 1
ATOM 1180 O O . TYR A 1 143 ? -1.129 -14.945 -13.383 1 92.69 143 TYR A O 1
ATOM 1188 N N . ARG A 1 144 ? -2.111 -13.711 -15 1 91 144 ARG A N 1
ATOM 1189 C CA . ARG A 1 144 ? -1.5 -14.438 -16.109 1 91 144 ARG A CA 1
ATOM 1190 C C . ARG A 1 144 ? -0.971 -13.477 -17.172 1 91 144 ARG A C 1
ATOM 1192 O O . ARG A 1 144 ? -1.537 -12.406 -17.375 1 91 144 ARG A O 1
ATOM 1199 N N . VAL A 1 145 ? 0.094 -13.977 -17.734 1 90.94 145 VAL A N 1
ATOM 1200 C CA . VAL A 1 145 ? 0.617 -13.188 -18.844 1 90.94 145 VAL A CA 1
ATOM 1201 C C . VAL A 1 145 ? -0.22 -13.43 -20.094 1 90.94 145 VAL A C 1
ATOM 1203 O O . VAL A 1 145 ? -0.665 -14.555 -20.344 1 90.94 145 VAL A O 1
ATOM 1206 N N . SER A 1 146 ? -0.37 -12.352 -20.828 1 89.38 146 SER A N 1
ATOM 1207 C CA . SER A 1 146 ? -1.107 -12.492 -22.078 1 89.38 146 SER A CA 1
ATOM 1208 C C . SER A 1 146 ? -0.432 -13.492 -23.016 1 89.38 146 SER A C 1
ATOM 1210 O O . SER A 1 146 ? 0.782 -13.438 -23.219 1 89.38 146 SER A O 1
ATOM 1212 N N . PRO A 1 147 ? -1.224 -14.398 -23.562 1 84.12 147 PRO A N 1
ATOM 1213 C CA . PRO A 1 147 ? -0.651 -15.352 -24.531 1 84.12 147 PRO A CA 1
ATOM 1214 C C . PRO A 1 147 ? -0.007 -14.656 -25.734 1 84.12 147 PRO A C 1
ATOM 1216 O O . PRO A 1 147 ? 0.838 -15.25 -26.406 1 84.12 147 PRO A O 1
ATOM 1219 N N . ALA A 1 148 ? -0.479 -13.492 -26.031 1 80.94 148 ALA A N 1
ATOM 1220 C CA . ALA A 1 148 ? 0.111 -12.734 -27.125 1 80.94 148 ALA A CA 1
ATOM 1221 C C . ALA A 1 148 ? 1.581 -12.43 -26.859 1 80.94 148 ALA A C 1
ATOM 1223 O O . ALA A 1 148 ? 2.361 -12.219 -27.781 1 80.94 148 ALA A O 1
ATOM 1224 N N . ILE A 1 149 ? 1.903 -12.289 -25.703 1 72.94 149 ILE A N 1
ATOM 1225 C CA . ILE A 1 149 ? 3.266 -11.969 -25.297 1 72.94 149 ILE A CA 1
ATOM 1226 C C . ILE A 1 149 ? 4.043 -13.258 -25.016 1 72.94 149 ILE A C 1
ATOM 1228 O O . ILE A 1 149 ? 5.18 -13.406 -25.469 1 72.94 149 ILE A O 1
ATOM 1232 N N . PHE A 1 150 ? 3.449 -13.984 -24.203 1 70.75 150 PHE A N 1
ATOM 1233 C CA . PHE A 1 150 ? 4.113 -15.227 -23.828 1 70.75 150 PHE A CA 1
ATOM 1234 C C . PHE A 1 150 ? 3.109 -16.359 -23.703 1 70.75 150 PHE A C 1
ATOM 1236 O O . PHE A 1 150 ? 2.029 -16.188 -23.141 1 70.75 150 PHE A O 1
ATOM 1243 N N . ALA A 1 151 ? 3.344 -17.344 -24.562 1 61.97 151 ALA A N 1
ATOM 1244 C CA . ALA A 1 151 ? 2.471 -18.516 -24.547 1 61.97 151 ALA A CA 1
ATOM 1245 C C . ALA A 1 151 ? 2.229 -19 -23.125 1 61.97 151 ALA A C 1
ATOM 1247 O O . ALA A 1 151 ? 3.107 -18.891 -22.266 1 61.97 151 ALA A O 1
ATOM 1248 N N . PRO A 1 152 ? 0.952 -19.172 -22.906 1 55.22 152 PRO A N 1
ATOM 1249 C CA . PRO A 1 152 ? 0.438 -19.469 -21.562 1 55.22 152 PRO A CA 1
ATOM 1250 C C . PRO A 1 152 ? 1.359 -20.391 -20.766 1 55.22 152 PRO A C 1
ATOM 1252 O O . PRO A 1 152 ? 1.676 -21.5 -21.234 1 55.22 152 PRO A O 1
ATOM 1255 N N . ASP A 1 153 ? 2.363 -19.922 -20.203 1 59.44 153 ASP A N 1
ATOM 1256 C CA . ASP A 1 153 ? 2.984 -20.844 -19.25 1 59.44 153 ASP A CA 1
ATOM 1257 C C . ASP A 1 153 ? 2.061 -21.109 -18.062 1 59.44 153 ASP A C 1
ATOM 1259 O O . ASP A 1 153 ? 1.104 -20.375 -17.828 1 59.44 153 ASP A O 1
ATOM 1263 N N . GLU A 1 154 ? 2.207 -22.328 -17.406 1 71.5 154 GLU A N 1
ATOM 1264 C CA . GLU A 1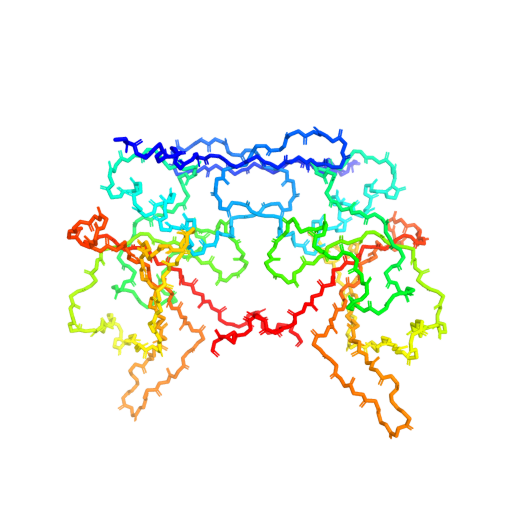 154 ? 1.543 -22.953 -16.281 1 71.5 154 GLU A CA 1
ATOM 1265 C C . GLU A 1 154 ? 1.787 -22.156 -14.992 1 71.5 154 GLU A C 1
ATOM 1267 O O . GLU A 1 154 ? 1.082 -22.344 -14 1 71.5 154 GLU A O 1
ATOM 1272 N N . LEU A 1 155 ? 2.619 -21.078 -15.156 1 72.62 155 LEU A N 1
ATOM 1273 C CA . LEU A 1 155 ? 2.936 -20.375 -13.922 1 72.62 155 LEU A CA 1
ATOM 1274 C C . LEU A 1 155 ? 2.1 -19.109 -13.789 1 72.62 155 LEU A C 1
ATOM 1276 O O . LEU A 1 155 ? 1.979 -18.328 -14.742 1 72.62 155 LEU A O 1
ATOM 1280 N N . ILE A 1 156 ? 1.394 -18.875 -12.664 1 79.69 156 ILE A N 1
ATOM 1281 C CA . ILE A 1 156 ? 0.546 -17.719 -12.391 1 79.69 156 ILE A CA 1
ATOM 1282 C C . ILE A 1 156 ? 1.009 -17.031 -11.109 1 79.69 156 ILE A C 1
ATOM 1284 O O . ILE A 1 156 ? 1.657 -17.656 -10.266 1 79.69 156 ILE A O 1
ATOM 1288 N N . ASP A 1 157 ? 0.856 -15.742 -11.133 1 80.81 157 ASP A N 1
ATOM 1289 C CA . ASP A 1 157 ? 1.017 -14.977 -9.906 1 80.81 157 ASP A CA 1
ATOM 1290 C C . ASP A 1 157 ? -0.323 -14.789 -9.195 1 80.81 157 ASP A C 1
ATOM 1292 O O . ASP A 1 157 ? -1.343 -14.539 -9.844 1 80.81 157 ASP A O 1
ATOM 1296 N N . ASN A 1 158 ? -0.222 -15.078 -7.879 1 80.25 158 ASN A N 1
ATOM 1297 C CA . ASN A 1 158 ? -1.437 -14.945 -7.082 1 80.25 158 ASN A CA 1
ATOM 1298 C C . ASN A 1 158 ? -1.243 -13.969 -5.926 1 80.25 158 ASN A C 1
ATOM 1300 O O . ASN A 1 158 ? -0.18 -13.938 -5.305 1 80.25 158 ASN A O 1
ATOM 1304 N N . THR A 1 159 ? -2.316 -13.156 -5.734 1 78.94 159 THR A N 1
ATOM 1305 C CA . THR A 1 159 ? -2.434 -12.422 -4.48 1 78.94 159 THR A CA 1
ATOM 1306 C C . THR A 1 159 ? -3.588 -12.961 -3.641 1 78.94 159 THR A C 1
ATOM 1308 O O . THR A 1 159 ? -4.727 -13.023 -4.109 1 78.94 159 THR A O 1
ATOM 1311 N N . ILE A 1 160 ? -3.225 -13.375 -2.479 1 73 160 ILE A N 1
ATOM 1312 C CA . ILE A 1 160 ? -4.258 -13.828 -1.551 1 73 160 ILE A CA 1
ATOM 1313 C C . ILE A 1 160 ? -4.535 -12.734 -0.518 1 73 160 ILE A C 1
ATOM 1315 O O . ILE A 1 160 ? -3.604 -12.164 0.052 1 73 160 ILE A O 1
ATOM 1319 N N . LYS A 1 161 ? -5.836 -12.438 -0.428 1 73.25 161 LYS A N 1
ATOM 1320 C CA . LYS A 1 161 ? -6.219 -11.375 0.492 1 73.25 161 LYS A CA 1
ATOM 1321 C C . LYS A 1 161 ? -7.262 -11.859 1.494 1 73.25 161 LYS A C 1
ATOM 1323 O O . LYS A 1 161 ? -8.164 -12.617 1.138 1 73.25 161 LYS A O 1
ATOM 1328 N N . ASP A 1 162 ? -7.055 -11.453 2.762 1 71.44 162 ASP A N 1
ATOM 1329 C CA . ASP A 1 162 ? -8.07 -11.594 3.801 1 71.44 162 ASP A CA 1
ATOM 1330 C C . ASP A 1 162 ? -8.789 -10.273 4.059 1 71.44 162 ASP A C 1
ATOM 1332 O O . ASP A 1 162 ? -8.156 -9.289 4.449 1 71.44 162 ASP A O 1
ATOM 1336 N N . LYS A 1 163 ? -10.148 -10.117 3.639 1 60.94 163 LYS A N 1
ATOM 1337 C CA . LYS A 1 163 ? -10.938 -8.891 3.736 1 60.94 163 LYS A CA 1
ATOM 1338 C C . LYS A 1 163 ? -11.008 -8.398 5.18 1 60.94 163 LYS A C 1
ATOM 1340 O O . LYS A 1 163 ? -11.344 -7.242 5.43 1 60.94 163 LYS A O 1
ATOM 1345 N N . VAL A 1 164 ? -10.945 -9.172 6.133 1 55.19 164 VAL A N 1
ATOM 1346 C CA . VAL A 1 164 ? -11.281 -8.766 7.492 1 55.19 164 VAL A CA 1
ATOM 1347 C C . VAL A 1 164 ? -10.789 -7.344 7.75 1 55.19 164 VAL A C 1
ATOM 1349 O O . VAL A 1 164 ? -11.492 -6.531 8.352 1 55.19 164 VAL A O 1
ATOM 1352 N N . ASN A 1 165 ? -9.508 -6.883 7.484 1 48.62 165 ASN A N 1
ATOM 1353 C CA . ASN A 1 165 ? -9.055 -5.582 7.977 1 48.62 165 ASN A CA 1
ATOM 1354 C C . ASN A 1 165 ? -9.125 -4.516 6.891 1 48.62 165 ASN A C 1
ATOM 1356 O O . ASN A 1 165 ? -8.656 -3.393 7.086 1 48.62 165 ASN A O 1
ATOM 1360 N N . SER A 1 166 ? -9.469 -4.762 5.812 1 41.62 166 SER A N 1
ATOM 1361 C CA . SER A 1 166 ? -9.43 -3.73 4.781 1 41.62 166 SER A CA 1
ATOM 1362 C C . SER A 1 166 ? -10.438 -2.625 5.07 1 41.62 166 SER A C 1
ATOM 1364 O O . SER A 1 166 ? -10.164 -1.448 4.82 1 41.62 166 SER A O 1
ATOM 1366 N N . PHE A 1 167 ? -11.859 -2.805 4.984 1 36.72 167 PHE A N 1
ATOM 1367 C CA . PHE A 1 167 ? -12.828 -1.715 4.961 1 36.72 167 PHE A CA 1
ATOM 1368 C C . PHE A 1 167 ? -12.875 -1.005 6.309 1 36.72 167 PHE A C 1
ATOM 1370 O O . PHE A 1 167 ? -13.938 -0.913 6.934 1 36.72 167 PHE A O 1
ATOM 1377 N N . ARG A 1 168 ? -12.148 -1.121 7.32 1 32.97 168 ARG A N 1
ATOM 1378 C CA . ARG A 1 168 ? -12.805 -0.397 8.406 1 32.97 168 ARG A CA 1
ATOM 1379 C C . ARG A 1 168 ? -13.008 1.068 8.039 1 32.97 168 ARG A C 1
ATOM 1381 O O . ARG A 1 168 ? -12.062 1.853 8.031 1 32.97 168 ARG A O 1
ATOM 1388 N N . LEU A 1 169 ? -13.531 1.408 6.887 1 28.78 169 LEU A N 1
ATOM 1389 C CA . LEU A 1 169 ? -14.281 2.656 7.004 1 28.78 169 LEU A CA 1
ATO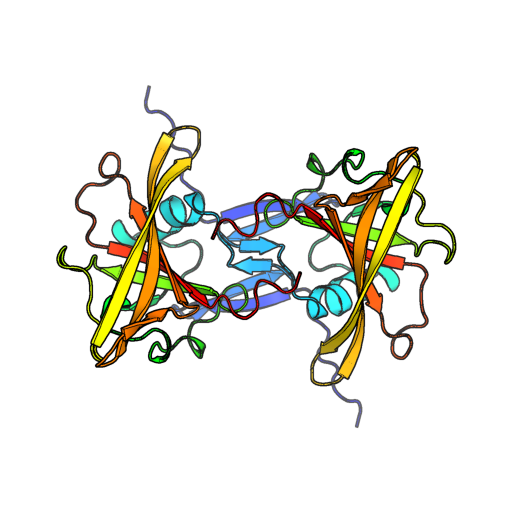M 1390 C C . LEU A 1 169 ? -15.523 2.467 7.867 1 28.78 169 LEU A C 1
ATOM 1392 O O . LEU A 1 169 ? -16.25 1.479 7.715 1 28.78 169 LEU A O 1
ATOM 1396 N N . MET B 1 1 ? 11.797 -0.07 -37.656 1 20.5 1 MET B N 1
ATOM 1397 C CA . MET B 1 1 ? 11.914 0.857 -36.531 1 20.5 1 MET B CA 1
ATOM 1398 C C . MET B 1 1 ? 11.594 0.161 -35.219 1 20.5 1 MET B C 1
ATOM 1400 O O . MET B 1 1 ? 10.453 -0.246 -34.969 1 20.5 1 MET B O 1
ATOM 1404 N N . GLU B 1 2 ? 12.5 -0.596 -34.531 1 23.67 2 GLU B N 1
ATOM 1405 C CA . GLU B 1 2 ? 12.508 -1.55 -33.438 1 23.67 2 GLU B CA 1
ATOM 1406 C C . GLU B 1 2 ? 12.047 -0.895 -32.125 1 23.67 2 GLU B C 1
ATOM 1408 O O . GLU B 1 2 ? 12.602 0.118 -31.719 1 23.67 2 GLU B O 1
ATOM 1413 N N . GLU B 1 3 ? 10.789 -0.708 -31.906 1 28.22 3 GLU B N 1
ATOM 1414 C CA . GLU B 1 3 ? 10.18 0.023 -30.797 1 28.22 3 GLU B CA 1
ATOM 1415 C C . GLU B 1 3 ? 10.945 -0.209 -29.5 1 28.22 3 GLU B C 1
ATOM 1417 O O . GLU B 1 3 ? 11.203 -1.354 -29.109 1 28.22 3 GLU B O 1
ATOM 1422 N N . GLU B 1 4 ? 11.766 0.584 -29.062 1 27.72 4 GLU B N 1
ATOM 1423 C CA . GLU B 1 4 ? 12.602 0.646 -27.859 1 27.72 4 GLU B CA 1
ATOM 1424 C C . GLU B 1 4 ? 11.82 0.215 -26.625 1 27.72 4 GLU B C 1
ATOM 1426 O O . GLU B 1 4 ? 10.93 0.929 -26.172 1 27.72 4 GLU B O 1
ATOM 1431 N N . TYR B 1 5 ? 11.297 -0.997 -26.609 1 32 5 TYR B N 1
ATOM 1432 C CA . TYR B 1 5 ? 10.812 -1.602 -25.375 1 32 5 TYR B CA 1
ATOM 1433 C C . TYR B 1 5 ? 11.641 -1.147 -24.188 1 32 5 TYR B C 1
ATOM 1435 O O . TYR B 1 5 ? 12.852 -1.395 -24.141 1 32 5 TYR B O 1
ATOM 1443 N N . SER B 1 6 ? 11.562 -0.011 -23.75 1 37.12 6 SER B N 1
ATOM 1444 C CA . SER B 1 6 ? 12.227 0.427 -22.531 1 37.12 6 SER B CA 1
ATOM 1445 C C . SER B 1 6 ? 12.344 -0.712 -21.531 1 37.12 6 SER B C 1
ATOM 1447 O O . SER B 1 6 ? 11.367 -1.414 -21.25 1 37.12 6 SER B O 1
ATOM 1449 N N . SER B 1 7 ? 13.32 -1.451 -21.406 1 43.78 7 SER B N 1
ATOM 1450 C CA . SER B 1 7 ? 13.766 -2.6 -20.625 1 43.78 7 SER B CA 1
ATOM 1451 C C . SER B 1 7 ? 13.102 -2.619 -19.25 1 43.78 7 SER B C 1
ATOM 1453 O O . SER B 1 7 ? 13.219 -1.661 -18.484 1 43.78 7 SER B O 1
ATOM 1455 N N . PRO B 1 8 ? 11.859 -3.197 -19.141 1 53.5 8 PRO B N 1
ATOM 1456 C CA . PRO B 1 8 ? 11.125 -3.168 -17.875 1 53.5 8 PRO B CA 1
ATOM 1457 C C . PRO B 1 8 ? 12.047 -3.221 -16.656 1 53.5 8 PRO B C 1
ATOM 1459 O O . PRO B 1 8 ? 12.836 -4.152 -16.531 1 53.5 8 PRO B O 1
ATOM 1462 N N . THR B 1 9 ? 12.609 -2.012 -16.266 1 67.25 9 THR B N 1
ATOM 1463 C CA . THR B 1 9 ? 13.672 -1.811 -15.281 1 67.25 9 THR B CA 1
ATOM 1464 C C . THR B 1 9 ? 13.289 -2.422 -13.938 1 67.25 9 THR B C 1
ATOM 1466 O O . THR B 1 9 ? 12.109 -2.434 -13.57 1 67.25 9 THR B O 1
ATOM 1469 N N . LEU B 1 10 ? 14.109 -3.285 -13.414 1 80.38 10 LEU B N 1
ATOM 1470 C CA . LEU B 1 10 ? 14.094 -3.893 -12.086 1 80.38 10 LEU B CA 1
ATOM 1471 C C . LEU B 1 10 ? 13.805 -2.848 -11.016 1 80.38 10 LEU B C 1
ATOM 1473 O O . LEU B 1 10 ? 13.141 -3.145 -10.016 1 80.38 10 LEU B O 1
ATOM 1477 N N . TYR B 1 11 ? 14.07 -1.572 -11.508 1 88 11 TYR B N 1
ATOM 1478 C CA . TYR B 1 11 ? 13.953 -0.536 -10.484 1 88 11 TYR B CA 1
ATOM 1479 C C . TYR B 1 11 ? 13.18 0.664 -11.008 1 88 11 TYR B C 1
ATOM 1481 O O . TYR B 1 11 ? 13.18 0.939 -12.211 1 88 11 TYR B O 1
ATOM 1489 N N . LYS B 1 12 ? 12.438 1.203 -10.148 1 86.88 12 LYS B N 1
ATOM 1490 C CA . LYS B 1 12 ? 11.82 2.498 -10.422 1 86.88 12 LYS B CA 1
ATOM 1491 C C . LYS B 1 12 ? 12.539 3.619 -9.68 1 86.88 12 LYS B C 1
ATOM 1493 O O . LYS B 1 12 ? 13.125 3.393 -8.617 1 86.88 12 LYS B O 1
ATOM 1498 N N . VAL B 1 13 ? 12.539 4.703 -10.289 1 85.25 13 VAL B N 1
ATOM 1499 C CA . VAL B 1 13 ? 13.211 5.859 -9.703 1 85.25 13 VAL B CA 1
ATOM 1500 C C . VAL B 1 13 ? 12.188 6.941 -9.375 1 85.25 13 VAL B C 1
ATOM 1502 O O . VAL B 1 13 ? 11.422 7.363 -10.242 1 85.25 13 VAL B O 1
ATOM 1505 N N . ASN B 1 14 ? 12.117 7.234 -8.102 1 83.5 14 ASN B N 1
ATOM 1506 C CA . ASN B 1 14 ? 11.344 8.391 -7.648 1 83.5 14 ASN B CA 1
ATOM 1507 C C . ASN B 1 14 ? 12.258 9.539 -7.223 1 83.5 14 ASN B C 1
ATOM 1509 O O . ASN B 1 14 ? 13.336 9.312 -6.668 1 83.5 14 ASN B O 1
ATOM 1513 N N . VAL B 1 15 ? 11.891 10.719 -7.621 1 85.5 15 VAL B N 1
ATOM 1514 C CA . VAL B 1 15 ? 12.633 11.898 -7.191 1 85.5 15 VAL B CA 1
ATOM 1515 C C . VAL B 1 15 ? 11.844 12.641 -6.109 1 85.5 15 VAL B C 1
ATOM 1517 O O . VAL B 1 15 ? 10.688 13 -6.316 1 85.5 15 VAL B 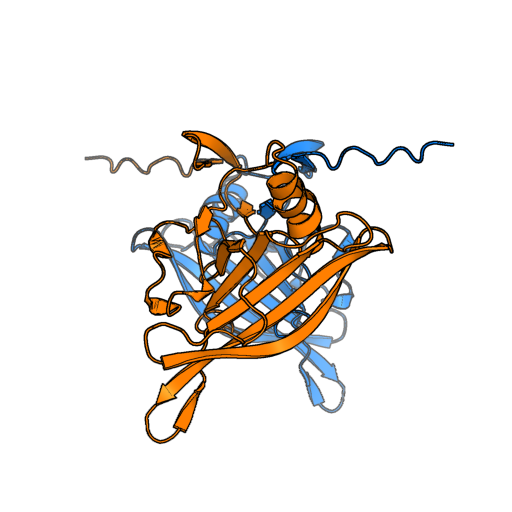O 1
ATOM 1520 N N . ASP B 1 16 ? 12.477 12.797 -5.004 1 87.06 16 ASP B N 1
ATOM 1521 C CA . ASP B 1 16 ? 11.734 13.414 -3.908 1 87.06 16 ASP B CA 1
ATOM 1522 C C . ASP B 1 16 ? 11.742 14.93 -4.023 1 87.06 16 ASP B C 1
ATOM 1524 O O . ASP B 1 16 ? 12.172 15.484 -5.039 1 87.06 16 ASP B O 1
ATOM 1528 N N . GLN B 1 17 ? 11.203 15.633 -3.1 1 86.06 17 GLN B N 1
ATOM 1529 C CA . GLN B 1 17 ? 11 17.078 -3.156 1 86.06 17 GLN B CA 1
ATOM 1530 C C . GLN B 1 17 ? 12.336 17.812 -3.164 1 86.06 17 GLN B C 1
ATOM 1532 O O . GLN B 1 17 ? 12.414 18.953 -3.621 1 86.06 17 GLN B O 1
ATOM 1537 N N . ASN B 1 18 ? 13.414 17.188 -2.648 1 86.94 18 ASN B N 1
ATOM 1538 C CA . ASN B 1 18 ? 14.742 17.797 -2.633 1 86.94 18 ASN B CA 1
ATOM 1539 C C . ASN B 1 18 ? 15.539 17.422 -3.879 1 86.94 18 ASN B C 1
ATOM 1541 O O . ASN B 1 18 ? 16.703 17.812 -4.012 1 86.94 18 ASN B O 1
ATOM 1545 N N . GLY B 1 19 ? 14.898 16.688 -4.738 1 87.81 19 GLY B N 1
ATOM 1546 C CA . GLY B 1 19 ? 15.586 16.266 -5.949 1 87.81 19 GLY B CA 1
ATOM 1547 C C . GLY B 1 19 ? 16.406 15 -5.766 1 87.81 19 GLY B C 1
ATOM 1548 O O . GLY B 1 19 ? 17.109 14.578 -6.68 1 87.81 19 GLY B O 1
ATOM 1549 N N . LYS B 1 20 ? 16.312 14.492 -4.641 1 88.19 20 LYS B N 1
ATOM 1550 C CA . LYS B 1 20 ? 17.016 13.25 -4.383 1 88.19 20 LYS B CA 1
ATOM 1551 C C . LYS B 1 20 ? 16.328 12.07 -5.066 1 88.19 20 LYS B C 1
ATOM 1553 O O . LYS B 1 20 ? 15.109 11.945 -5.027 1 88.19 20 LYS B O 1
ATOM 1558 N N . ARG B 1 21 ? 17.188 11.227 -5.691 1 89.19 21 ARG B N 1
ATOM 1559 C CA . ARG B 1 21 ? 16.656 10.055 -6.379 1 89.19 21 ARG B CA 1
ATOM 1560 C C . ARG B 1 21 ? 16.453 8.891 -5.41 1 89.19 21 ARG B C 1
ATOM 1562 O O . ARG B 1 21 ? 17.375 8.531 -4.672 1 89.19 21 ARG B O 1
ATOM 1569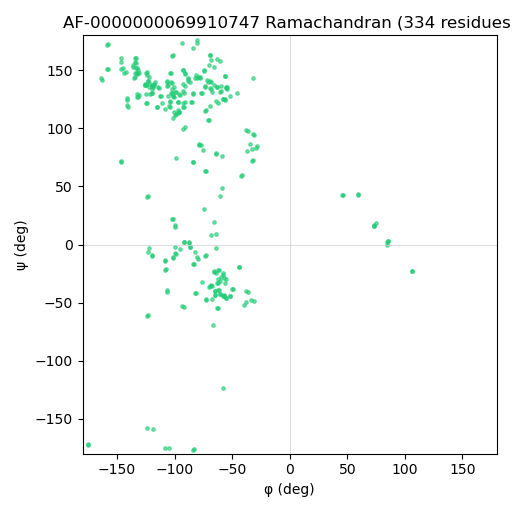 N N . LEU B 1 22 ? 15.227 8.398 -5.348 1 88.12 22 LEU B N 1
ATOM 1570 C CA . LEU B 1 22 ? 14.906 7.176 -4.621 1 88.12 22 LEU B CA 1
ATOM 1571 C C . LEU B 1 22 ? 14.805 5.988 -5.574 1 88.12 22 LEU B C 1
ATOM 1573 O O . LEU B 1 22 ? 13.922 5.949 -6.434 1 88.12 22 LEU B O 1
ATOM 1577 N N . ILE B 1 23 ? 15.719 5.098 -5.465 1 89.19 23 ILE B N 1
ATOM 1578 C CA . ILE B 1 23 ? 15.711 3.912 -6.316 1 89.19 23 ILE B CA 1
ATOM 1579 C C . ILE B 1 23 ? 15.055 2.748 -5.582 1 89.19 23 ILE B C 1
ATOM 1581 O O . ILE B 1 23 ? 15.562 2.285 -4.559 1 89.19 23 ILE B O 1
ATOM 1585 N N . LEU B 1 24 ? 13.961 2.354 -6.086 1 91.25 24 LEU B N 1
ATOM 1586 C CA . LEU B 1 24 ? 13.18 1.302 -5.438 1 91.25 24 LEU B CA 1
ATOM 1587 C C . LEU B 1 24 ? 12.938 0.137 -6.391 1 91.25 24 LEU B C 1
ATOM 1589 O O . LEU B 1 24 ? 12.758 0.343 -7.594 1 91.25 24 LEU B O 1
ATOM 1593 N N . PRO B 1 25 ? 13.023 -1.076 -5.832 1 91.5 25 PRO B N 1
ATOM 1594 C CA . PRO B 1 25 ? 12.57 -2.162 -6.703 1 91.5 25 PRO B CA 1
ATOM 1595 C C . PRO B 1 25 ? 11.141 -1.96 -7.195 1 91.5 25 PRO B C 1
ATOM 1597 O O . PRO B 1 25 ? 10.289 -1.453 -6.453 1 91.5 25 PRO B O 1
ATOM 1600 N N . SER B 1 26 ? 10.883 -2.395 -8.438 1 92.25 26 SER B N 1
ATOM 1601 C CA . SER B 1 26 ? 9.523 -2.303 -8.961 1 92.25 26 SER B CA 1
ATOM 1602 C C . SER B 1 26 ? 8.531 -3.002 -8.039 1 92.25 26 SER B C 1
ATOM 1604 O O . SER B 1 26 ? 8.82 -4.082 -7.516 1 92.25 26 SER B O 1
ATOM 1606 N N . GLY B 1 27 ? 7.418 -2.275 -7.809 1 91.5 27 GLY B N 1
ATOM 1607 C CA . GLY B 1 27 ? 6.379 -2.857 -6.973 1 91.5 27 GLY B CA 1
ATOM 1608 C C . GLY B 1 27 ? 6.316 -2.242 -5.586 1 91.5 27 GLY B C 1
ATOM 1609 O O . GLY B 1 27 ? 5.316 -2.391 -4.883 1 91.5 27 GLY B O 1
ATOM 1610 N N . TYR B 1 28 ? 7.398 -1.66 -5.152 1 91.31 28 TYR B N 1
ATOM 1611 C CA . TYR B 1 28 ? 7.387 -1.004 -3.85 1 91.31 28 TYR B CA 1
ATOM 1612 C C . TYR B 1 28 ? 6.836 0.414 -3.959 1 91.31 28 TYR B C 1
ATOM 1614 O O . TYR B 1 28 ? 7.25 1.18 -4.832 1 91.31 28 TYR B O 1
ATOM 1622 N N . THR B 1 29 ? 5.949 0.728 -3.17 1 90.88 29 THR B N 1
ATOM 1623 C CA . THR B 1 29 ? 5.277 2.023 -3.152 1 90.88 29 THR B CA 1
ATOM 1624 C C . THR B 1 29 ? 5.188 2.566 -1.729 1 90.88 29 THR B C 1
ATOM 1626 O O . THR B 1 29 ? 5.285 1.807 -0.762 1 90.88 29 THR B O 1
ATOM 1629 N N . PHE B 1 30 ? 5.062 3.859 -1.661 1 92.06 30 PHE B N 1
ATOM 1630 C CA . PHE B 1 30 ? 4.883 4.48 -0.354 1 92.06 30 PHE B CA 1
ATOM 1631 C C . PHE B 1 30 ? 3.51 4.148 0.217 1 92.06 30 PHE B C 1
ATOM 1633 O O . PHE B 1 30 ? 2.492 4.641 -0.276 1 92.06 30 PHE B O 1
ATOM 1640 N N . SER B 1 31 ? 3.453 3.348 1.151 1 89.88 31 SER B N 1
ATOM 1641 C CA . SER B 1 31 ? 2.27 2.896 1.878 1 89.88 31 SER B CA 1
ATOM 1642 C C . SER B 1 31 ? 2.594 2.613 3.34 1 89.88 31 SER B C 1
ATOM 1644 O O . SER B 1 31 ? 2.559 1.461 3.777 1 89.88 31 SER B O 1
ATOM 1646 N N . PRO B 1 32 ? 2.822 3.658 4.062 1 91.44 32 PRO B N 1
ATOM 1647 C CA . PRO B 1 32 ? 3.301 3.504 5.438 1 91.44 32 PRO B CA 1
ATOM 1648 C C . PRO B 1 32 ? 2.207 3.035 6.395 1 91.44 32 PRO B C 1
ATOM 1650 O O . PRO B 1 32 ? 1.036 3.377 6.211 1 91.44 32 PRO B O 1
ATOM 1653 N N . ARG B 1 33 ? 2.654 2.299 7.422 1 89.31 33 ARG B N 1
ATOM 1654 C CA . ARG B 1 33 ? 1.779 2.057 8.562 1 89.31 33 ARG B CA 1
ATOM 1655 C C . ARG B 1 33 ? 1.55 3.336 9.359 1 89.31 33 ARG B C 1
ATOM 1657 O O . ARG B 1 33 ? 2.352 4.27 9.289 1 89.31 33 ARG B O 1
ATOM 1664 N N . ASP B 1 34 ? 0.527 3.246 10.148 1 92.88 34 ASP B N 1
ATOM 1665 C CA . ASP B 1 34 ? 0.229 4.398 10.992 1 92.88 34 ASP B CA 1
ATOM 1666 C C . ASP B 1 34 ? 1.425 4.762 11.867 1 92.88 34 ASP B C 1
ATOM 1668 O O . ASP B 1 34 ? 1.788 5.938 11.977 1 92.88 34 ASP B O 1
ATOM 1672 N N . SER B 1 35 ? 2.029 3.781 12.445 1 92.06 35 SER B N 1
ATOM 1673 C CA . SER B 1 35 ? 3.145 4.039 13.352 1 92.06 35 SER B CA 1
ATOM 1674 C C . SER B 1 35 ? 4.348 4.594 12.594 1 92.06 35 SER B C 1
ATOM 1676 O O . SER B 1 35 ? 5.09 5.426 13.125 1 92.06 35 SER B O 1
ATOM 1678 N N . GLU B 1 36 ? 4.559 4.156 11.414 1 92.19 36 GLU B N 1
ATOM 1679 C CA . GLU B 1 36 ? 5.66 4.672 10.609 1 92.19 36 GLU B CA 1
ATOM 1680 C C . GLU B 1 36 ? 5.453 6.145 10.273 1 92.19 36 GLU B C 1
ATOM 1682 O O . GLU B 1 36 ? 6.402 6.934 10.297 1 92.19 36 GLU B O 1
ATOM 1687 N N . LEU B 1 37 ? 4.23 6.535 9.969 1 94 37 LEU B N 1
ATOM 1688 C CA . LEU B 1 37 ? 3.922 7.934 9.68 1 94 37 LEU B CA 1
ATOM 1689 C C . LEU B 1 37 ? 4.238 8.82 10.883 1 94 37 LEU B C 1
ATOM 1691 O O . LEU B 1 37 ? 4.832 9.891 10.734 1 94 37 LEU B O 1
ATOM 1695 N N . VAL B 1 38 ? 3.857 8.289 11.984 1 93.25 38 VAL B N 1
ATOM 1696 C CA . VAL B 1 38 ? 4.012 9.086 13.195 1 93.25 38 VAL B CA 1
ATOM 1697 C C . VAL B 1 38 ? 5.484 9.164 13.578 1 93.25 38 VAL B C 1
ATOM 1699 O O . VAL B 1 38 ? 6.02 10.258 13.789 1 93.25 38 VAL B O 1
ATOM 1702 N N . VAL B 1 39 ? 6.145 8.047 13.562 1 91.88 39 VAL B N 1
ATOM 1703 C CA . VAL B 1 39 ? 7.492 7.965 14.117 1 91.88 39 VAL B CA 1
ATOM 1704 C C . VAL B 1 39 ? 8.508 8.453 13.094 1 91.88 39 VAL B C 1
ATOM 1706 O O . VAL B 1 39 ? 9.383 9.258 13.414 1 91.88 39 VAL B O 1
ATOM 1709 N N . HIS B 1 40 ? 8.359 8.102 11.875 1 94.31 40 HIS B N 1
ATOM 1710 C CA . HIS B 1 40 ? 9.445 8.312 10.93 1 94.31 40 HIS B CA 1
ATOM 1711 C C . HIS B 1 40 ? 9.188 9.539 10.062 1 94.31 40 HIS B C 1
ATOM 1713 O O . HIS B 1 40 ? 10.102 10.031 9.391 1 94.31 40 HIS B O 1
ATOM 1719 N N . TYR B 1 41 ? 8.023 10.062 10.109 1 94.56 41 TYR B N 1
ATOM 1720 C CA . TYR B 1 41 ? 7.766 11.211 9.25 1 94.56 41 TYR B CA 1
ATOM 1721 C C . TYR B 1 41 ? 7.297 12.406 10.062 1 94.56 41 TYR B C 1
ATOM 1723 O O . TYR B 1 41 ? 7.98 13.438 10.117 1 94.56 41 TYR B O 1
ATOM 1731 N N . LEU B 1 42 ? 6.18 12.266 10.742 1 94.06 42 LEU B N 1
ATOM 1732 C CA . LEU B 1 42 ? 5.617 13.414 11.453 1 94.06 42 LEU B CA 1
ATOM 1733 C C . LEU B 1 42 ? 6.566 13.898 12.539 1 94.06 42 LEU B C 1
ATOM 1735 O O . LEU B 1 42 ? 6.914 15.078 12.586 1 94.06 42 LEU B O 1
ATOM 1739 N N . LYS B 1 43 ? 6.926 12.984 13.375 1 91.44 43 LYS B N 1
ATOM 1740 C CA . LYS B 1 43 ? 7.812 13.359 14.477 1 91.44 43 LYS B CA 1
ATOM 1741 C C . LYS B 1 43 ? 9.109 13.969 13.945 1 91.44 43 LYS B C 1
ATOM 1743 O O . LYS B 1 43 ? 9.57 14.992 14.445 1 91.44 43 LYS B O 1
ATOM 1748 N N . LYS B 1 44 ? 9.633 13.344 12.969 1 91.69 44 LYS B N 1
ATOM 1749 C CA . LYS B 1 44 ? 10.883 13.852 12.398 1 91.69 44 LYS B CA 1
ATOM 1750 C C . LYS B 1 44 ? 10.672 15.219 11.758 1 91.69 44 LYS B C 1
ATOM 1752 O O . LYS B 1 44 ? 11.539 16.094 11.852 1 91.69 44 LYS B O 1
ATOM 1757 N N . LYS B 1 45 ? 9.609 15.367 11.047 1 92.06 45 LYS B N 1
ATOM 1758 C CA . LYS B 1 45 ? 9.281 16.672 10.461 1 92.06 45 LYS B CA 1
ATOM 1759 C C . LYS B 1 45 ? 9.219 17.75 11.531 1 92.06 45 LYS B C 1
ATOM 1761 O O . LYS B 1 45 ? 9.766 18.844 11.359 1 92.06 45 LYS B O 1
ATOM 1766 N N . ILE B 1 46 ? 8.562 17.453 12.609 1 90.38 46 ILE B N 1
ATOM 1767 C CA . ILE B 1 46 ? 8.414 18.406 13.703 1 90.38 46 ILE B CA 1
ATOM 1768 C C . ILE B 1 46 ? 9.781 18.766 14.273 1 90.38 46 ILE B C 1
ATOM 1770 O O . ILE B 1 46 ? 10.047 19.922 14.586 1 90.38 46 ILE B O 1
ATOM 1774 N N . LEU B 1 47 ? 10.625 17.781 14.352 1 89.38 47 LEU B N 1
ATOM 1775 C CA . LEU B 1 47 ? 11.93 17.953 14.977 1 89.38 47 LEU B CA 1
ATOM 1776 C C . LEU B 1 47 ? 12.953 18.453 13.961 1 89.38 47 LEU B C 1
ATOM 1778 O O . LEU B 1 47 ? 14.141 18.578 14.281 1 89.38 47 LEU B O 1
ATOM 1782 N N . ASN B 1 48 ? 12.508 18.656 12.766 1 90.81 48 ASN B N 1
ATOM 1783 C CA . ASN B 1 48 ? 13.375 19.125 11.688 1 90.81 48 ASN B CA 1
ATOM 1784 C C . ASN B 1 48 ? 14.531 18.156 11.453 1 90.81 48 ASN B C 1
ATOM 1786 O O . ASN B 1 48 ? 15.695 18.578 11.375 1 90.81 48 ASN B O 1
ATOM 1790 N N . GLN B 1 49 ? 14.227 16.938 11.453 1 92.19 49 GLN B N 1
ATOM 1791 C CA . GLN B 1 49 ? 15.18 15.867 11.156 1 92.19 49 GLN B CA 1
ATOM 1792 C C . GLN B 1 49 ? 14.992 15.352 9.734 1 92.19 49 GLN B C 1
ATOM 1794 O O . GLN B 1 49 ? 13.969 15.617 9.094 1 92.19 49 GLN B O 1
ATOM 1799 N N . GLU B 1 50 ? 16.031 14.672 9.297 1 92.25 50 GLU B N 1
ATOM 1800 C CA . GLU B 1 50 ? 15.953 14.094 7.957 1 92.25 50 GLU B CA 1
ATOM 1801 C C . GLU B 1 50 ? 14.836 13.055 7.871 1 92.25 50 GLU B C 1
ATOM 1803 O O . GLU B 1 50 ? 14.664 12.242 8.781 1 92.25 50 GLU B O 1
ATOM 1808 N N . LEU B 1 51 ? 14.078 13.117 6.832 1 94.31 51 LEU B N 1
ATOM 1809 C CA . LEU B 1 51 ? 13.016 12.148 6.578 1 94.31 51 LEU B CA 1
ATOM 1810 C C . LEU B 1 51 ? 13.531 10.977 5.754 1 94.31 51 LEU B C 1
ATOM 1812 O O . LEU B 1 51 ? 14.445 11.141 4.938 1 94.31 51 LEU B O 1
ATOM 1816 N N . PRO B 1 52 ? 12.961 9.805 6.023 1 93.5 52 PRO B N 1
ATOM 1817 C CA . PRO B 1 52 ? 13.352 8.68 5.176 1 93.5 52 PRO B CA 1
ATOM 1818 C C . PRO B 1 52 ? 13.219 8.984 3.686 1 93.5 52 PRO B C 1
ATOM 1820 O O . PRO B 1 52 ? 14.086 8.609 2.893 1 93.5 52 PRO B O 1
ATOM 1823 N N . ALA B 1 53 ? 12.156 9.57 3.311 1 93.12 53 ALA B N 1
ATOM 1824 C CA . ALA B 1 53 ? 11.891 10.086 1.97 1 93.12 53 ALA B CA 1
ATOM 1825 C C . ALA B 1 53 ? 11.148 11.414 2.029 1 93.12 53 ALA B C 1
ATOM 1827 O O . ALA B 1 53 ? 10.102 11.523 2.668 1 93.12 53 ALA B O 1
ATOM 1828 N N . ASN B 1 54 ? 11.711 12.375 1.383 1 92.5 54 ASN B N 1
ATOM 1829 C CA . ASN B 1 54 ? 11.086 13.695 1.381 1 92.5 54 ASN B CA 1
ATOM 1830 C C . ASN B 1 54 ? 10.008 13.805 0.301 1 92.5 54 ASN B C 1
ATOM 1832 O O . ASN B 1 54 ? 10.141 14.602 -0.631 1 92.5 54 ASN B O 1
ATOM 1836 N N . ILE B 1 55 ? 8.898 13.133 0.497 1 93.62 55 ILE B N 1
ATOM 1837 C CA . ILE B 1 55 ? 7.875 13.039 -0.537 1 93.62 55 ILE B CA 1
ATOM 1838 C C . ILE B 1 55 ? 6.566 13.633 -0.019 1 93.62 55 ILE B C 1
ATOM 1840 O O . ILE B 1 55 ? 5.586 13.734 -0.762 1 93.62 55 ILE B O 1
ATOM 1844 N N . ILE B 1 56 ? 6.484 13.938 1.242 1 94.44 56 ILE B N 1
ATOM 1845 C CA . ILE B 1 56 ? 5.273 14.508 1.821 1 94.44 56 ILE B CA 1
ATOM 1846 C C . ILE B 1 56 ? 5.367 16.031 1.806 1 94.44 56 ILE B C 1
ATOM 1848 O O . ILE B 1 56 ? 6.297 16.609 2.375 1 94.44 56 ILE B O 1
ATOM 1852 N N . THR B 1 57 ? 4.434 16.594 1.176 1 92.81 57 THR B N 1
ATOM 1853 C CA . THR B 1 57 ? 4.434 18.047 1.038 1 92.81 57 THR B CA 1
ATOM 1854 C C . THR B 1 57 ? 3.631 18.703 2.162 1 92.81 57 THR B C 1
ATOM 1856 O O . THR B 1 57 ? 2.707 18.094 2.705 1 92.81 57 THR B O 1
ATOM 1859 N N . THR B 1 58 ? 4.066 19.891 2.479 1 92.69 58 THR B N 1
ATOM 1860 C CA . THR B 1 58 ? 3.311 20.688 3.447 1 92.69 58 THR B CA 1
ATOM 1861 C C . THR B 1 58 ? 2.301 21.578 2.744 1 92.69 58 THR B C 1
ATOM 1863 O O . THR B 1 58 ? 2.67 22.391 1.89 1 92.69 58 THR B O 1
ATOM 1866 N N . ILE B 1 59 ? 1.061 21.359 3.037 1 91.12 59 ILE B N 1
ATOM 1867 C CA . ILE B 1 59 ? -0.002 22.203 2.504 1 91.12 59 ILE B CA 1
ATOM 1868 C C . ILE B 1 59 ? -1.11 22.359 3.541 1 91.12 59 ILE B C 1
ATOM 1870 O O . ILE B 1 59 ? -1.321 21.469 4.371 1 91.12 59 ILE B O 1
ATOM 1874 N N . ASP B 1 60 ? -1.824 23.453 3.492 1 87.75 60 ASP B N 1
ATOM 1875 C CA . ASP B 1 60 ? -2.982 23.625 4.367 1 87.75 60 ASP B CA 1
ATOM 1876 C C . ASP B 1 60 ? -4.188 22.859 3.83 1 87.75 60 ASP B C 1
ATOM 1878 O O . ASP B 1 60 ? -5.082 23.438 3.217 1 87.75 60 ASP B O 1
ATOM 1882 N N . VAL B 1 61 ? -4.289 21.672 4.148 1 86.81 61 VAL B N 1
ATOM 1883 C CA . VAL B 1 61 ? -5.273 20.75 3.578 1 86.81 61 VAL B CA 1
ATOM 1884 C C . VAL B 1 61 ? -6.68 21.234 3.914 1 86.81 61 VAL B C 1
ATOM 1886 O O . VAL B 1 61 ? -7.602 21.094 3.109 1 86.81 61 VAL B O 1
ATOM 1889 N N . TYR B 1 62 ? -6.848 21.812 5.016 1 84.38 62 TYR B N 1
ATOM 1890 C CA . TYR B 1 62 ? -8.18 22.125 5.516 1 84.38 62 TYR B CA 1
ATOM 1891 C C . TYR B 1 62 ? -8.719 23.391 4.871 1 84.38 62 TYR B C 1
ATOM 1893 O O . TYR B 1 62 ? -9.898 23.719 5.02 1 84.38 62 TYR B O 1
ATOM 1901 N N . SER B 1 63 ? -7.938 24.062 4.223 1 82.31 63 SER B N 1
ATOM 1902 C CA . SER B 1 63 ? -8.359 25.281 3.541 1 82.31 63 SER B CA 1
ATOM 1903 C C . SER B 1 63 ? -8.914 24.969 2.152 1 82.31 63 SER B C 1
ATOM 1905 O O . SER B 1 63 ? -9.375 25.859 1.447 1 82.31 63 SER B O 1
ATOM 1907 N N . TYR B 1 64 ? -8.914 23.703 1.716 1 83.19 64 TYR B N 1
ATOM 1908 C CA . TYR B 1 64 ? -9.336 23.312 0.375 1 83.19 64 TYR B CA 1
ATOM 1909 C C . TYR B 1 64 ? -10.445 22.266 0.433 1 83.19 64 TYR B C 1
ATOM 1911 O O . TYR B 1 64 ? -10.469 21.438 1.341 1 83.19 64 TYR B O 1
ATOM 1919 N N . ASP B 1 65 ? -11.273 22.406 -0.62 1 82.88 65 ASP B N 1
ATOM 1920 C CA . ASP B 1 65 ? -12.023 21.203 -0.964 1 82.88 65 ASP B CA 1
ATOM 1921 C C . ASP B 1 65 ? -11.109 20.125 -1.536 1 82.88 65 ASP B C 1
ATOM 1923 O O . ASP B 1 65 ? -10.172 20.438 -2.275 1 82.88 65 ASP B O 1
ATOM 1927 N N . PRO B 1 66 ? -11.43 18.875 -1.121 1 84.31 66 PRO B N 1
ATOM 1928 C CA . PRO B 1 66 ? -10.539 17.812 -1.592 1 84.31 66 PRO B CA 1
ATOM 1929 C C . PRO B 1 66 ? -10.305 17.859 -3.102 1 84.31 66 PRO B C 1
ATOM 1931 O O . PRO B 1 66 ? -9.195 17.594 -3.57 1 84.31 66 PRO B O 1
ATOM 1934 N N . ASN B 1 67 ? -11.289 18.172 -3.844 1 82.88 67 ASN B N 1
ATOM 1935 C CA . ASN B 1 67 ? -11.156 18.203 -5.297 1 82.88 67 ASN B CA 1
ATOM 1936 C C . ASN B 1 67 ? -10.344 19.406 -5.766 1 82.88 67 ASN B C 1
ATOM 1938 O O . ASN B 1 67 ? -9.961 19.484 -6.934 1 82.88 67 ASN B O 1
ATOM 1942 N N . GLN B 1 68 ? -10.055 20.297 -4.918 1 86.44 68 GLN B N 1
ATOM 1943 C CA . GLN B 1 68 ? -9.289 21.5 -5.258 1 86.44 68 GLN B CA 1
ATOM 1944 C C . GLN B 1 68 ? -7.824 21.344 -4.855 1 86.44 68 GLN B C 1
ATOM 1946 O O . GLN B 1 68 ? -6.992 22.203 -5.164 1 86.44 68 GLN B O 1
ATOM 1951 N N . LEU B 1 69 ? -7.539 20.312 -4.191 1 86.62 69 LEU B N 1
ATOM 1952 C CA . LEU B 1 69 ? -6.156 20.031 -3.818 1 86.62 69 LEU B CA 1
ATOM 1953 C C . LEU B 1 69 ? -5.332 19.625 -5.035 1 86.62 69 LEU B C 1
ATOM 1955 O O . LEU B 1 69 ? -5.844 18.953 -5.938 1 86.62 69 LEU B O 1
ATOM 1959 N N . PRO B 1 70 ? -4.051 20.094 -5.148 1 86.56 70 PRO B N 1
ATOM 1960 C CA . PRO B 1 70 ? -3.184 19.672 -6.25 1 86.56 70 PRO B CA 1
ATOM 1961 C C . PRO B 1 70 ? -2.703 18.234 -6.109 1 86.56 70 PRO B C 1
ATOM 1963 O O . PRO B 1 70 ? -1.497 17.969 -6.105 1 86.56 70 PRO B O 1
ATOM 1966 N N . LEU B 1 71 ? -3.527 17.266 -6.125 1 86 71 LEU B N 1
ATOM 1967 C CA . LEU B 1 71 ? -3.27 15.867 -5.789 1 86 71 LEU B CA 1
ATOM 1968 C C . LEU B 1 71 ? -2.389 15.211 -6.848 1 86 71 LEU B C 1
ATOM 1970 O O . LEU B 1 71 ? -1.552 14.359 -6.523 1 86 71 LEU B O 1
ATOM 1974 N N . SER B 1 72 ? -2.559 15.547 -8.102 1 82.81 72 SER B N 1
ATOM 1975 C CA . SER B 1 72 ? -1.802 14.93 -9.188 1 82.81 72 SER B CA 1
ATOM 1976 C C . SER B 1 72 ? -0.309 15.211 -9.047 1 82.81 72 SER B C 1
ATOM 1978 O O . SER B 1 72 ? 0.52 14.406 -9.477 1 82.81 72 SER B O 1
ATOM 1980 N N . GLU B 1 73 ? -0.023 16.219 -8.352 1 78.81 73 GLU B N 1
ATOM 1981 C CA . GLU B 1 73 ? 1.365 16.641 -8.203 1 78.81 73 GLU B CA 1
ATOM 1982 C C . GLU B 1 73 ? 2.068 15.859 -7.098 1 78.81 73 GLU B C 1
ATOM 1984 O O . GLU B 1 73 ? 3.301 15.828 -7.039 1 78.81 73 GLU B O 1
ATOM 1989 N N . PHE B 1 74 ? 1.249 15.25 -6.289 1 75.62 74 PHE B N 1
ATOM 1990 C CA . PHE B 1 74 ? 1.835 14.664 -5.086 1 75.62 74 PHE B CA 1
ATOM 1991 C C . PHE B 1 74 ? 1.513 13.18 -4.996 1 75.62 74 PHE B C 1
ATOM 1993 O O . PHE B 1 74 ? 1.307 12.648 -3.9 1 75.62 74 PHE B O 1
ATOM 2000 N N . LYS B 1 75 ? 1.577 12.523 -6.09 1 73.25 75 LYS B N 1
ATOM 2001 C CA . LYS B 1 75 ? 1.216 11.109 -6.094 1 73.25 75 LYS B CA 1
ATOM 2002 C C . LYS B 1 75 ? 2.434 10.227 -5.828 1 73.25 75 LYS B C 1
ATOM 2004 O O . LYS B 1 75 ? 3.312 10.102 -6.684 1 73.25 75 LYS B O 1
ATOM 2009 N N . TYR B 1 76 ? 2.578 9.758 -4.633 1 74.56 76 TYR B N 1
ATOM 2010 C CA . TYR B 1 76 ? 3.701 8.898 -4.281 1 74.56 76 TYR B CA 1
ATOM 2011 C C . TYR B 1 76 ? 3.215 7.57 -3.709 1 74.56 76 TYR B C 1
ATOM 2013 O O . TYR B 1 76 ? 3.992 6.625 -3.568 1 74.56 76 TYR B O 1
ATOM 2021 N N . GLY B 1 77 ? 1.963 7.398 -3.49 1 75.69 77 GLY B N 1
ATOM 2022 C CA . GLY B 1 77 ? 1.412 6.219 -2.846 1 75.69 77 GLY B CA 1
ATOM 2023 C C . GLY B 1 77 ? 0.451 5.445 -3.73 1 75.69 77 GLY B C 1
ATOM 2024 O O . GLY B 1 77 ? 0.581 5.461 -4.957 1 75.69 77 GLY B O 1
ATOM 2025 N N . LEU B 1 78 ? -0.341 4.695 -3.027 1 77.94 78 LEU B N 1
ATOM 2026 C CA . LEU B 1 78 ? -1.389 3.932 -3.697 1 77.94 78 LEU B CA 1
ATOM 2027 C C . LEU B 1 78 ? -2.391 4.859 -4.375 1 77.94 78 LEU B C 1
ATOM 2029 O O . LEU B 1 78 ? -2.496 6.035 -4.016 1 77.94 78 LEU B O 1
ATOM 2033 N N . PRO B 1 79 ? -3.037 4.227 -5.293 1 78.81 79 PRO B N 1
ATOM 2034 C CA . PRO B 1 79 ? -4.055 5.047 -5.953 1 78.81 79 PRO B CA 1
ATOM 2035 C C . PRO B 1 79 ? -5.035 5.676 -4.961 1 78.81 79 PRO B C 1
ATOM 2037 O O . PRO B 1 79 ? -5.406 5.043 -3.971 1 78.81 79 PRO B O 1
ATOM 2040 N N . ASN B 1 80 ? -5.355 6.891 -5.102 1 84.38 80 ASN B N 1
ATOM 2041 C CA . ASN B 1 80 ? -6.371 7.641 -4.371 1 84.38 80 ASN B CA 1
ATOM 2042 C C . ASN B 1 80 ? -5.922 7.953 -2.947 1 84.38 80 ASN B C 1
ATOM 2044 O O . ASN B 1 80 ? -6.75 8.156 -2.061 1 84.38 80 ASN B O 1
ATOM 2048 N N . GLU B 1 81 ? -4.695 7.816 -2.721 1 88.31 81 GLU B N 1
ATOM 2049 C CA . GLU B 1 81 ? -4.137 8.148 -1.412 1 88.31 81 GLU B CA 1
ATOM 2050 C C . GLU B 1 81 ? -3.051 9.211 -1.527 1 88.31 81 GLU B C 1
ATOM 2052 O O . GLU B 1 81 ? -2.15 9.094 -2.363 1 88.31 81 GLU B O 1
ATOM 2057 N N . TRP B 1 82 ? -3.17 10.266 -0.704 1 92.06 82 TRP B N 1
ATOM 2058 C CA . TRP B 1 82 ? -2.193 11.352 -0.696 1 92.06 82 TRP B CA 1
ATOM 2059 C C . TRP B 1 82 ? -1.765 11.688 0.728 1 92.06 82 TRP B C 1
ATOM 2061 O O . TRP B 1 82 ? -2.564 11.594 1.662 1 92.06 82 TRP B O 1
ATOM 2071 N N . TYR B 1 83 ? -0.603 12.125 0.851 1 94 83 TYR B N 1
ATOM 2072 C CA . TYR B 1 83 ? -0.039 12.445 2.158 1 94 83 TYR B CA 1
ATOM 2073 C C . TYR B 1 83 ? 0.401 13.898 2.219 1 94 83 TYR B C 1
ATOM 2075 O O . TYR B 1 83 ? 1.062 14.398 1.304 1 94 83 TYR B O 1
ATOM 2083 N N . PHE B 1 84 ? 0.046 14.531 3.338 1 94.56 84 PHE B N 1
ATOM 2084 C CA . PHE B 1 84 ? 0.417 15.93 3.514 1 94.56 84 PHE B CA 1
ATOM 2085 C C . PHE B 1 84 ? 0.792 16.203 4.965 1 94.56 84 PHE B C 1
ATOM 2087 O O . PHE B 1 84 ? 0.248 15.594 5.883 1 94.56 84 PHE B O 1
ATOM 2094 N N . PHE B 1 85 ? 1.697 17.125 5.078 1 94.62 85 PHE B N 1
ATOM 2095 C CA . PHE B 1 85 ? 1.835 17.797 6.363 1 94.62 85 PHE B CA 1
ATOM 2096 C C . PHE B 1 85 ? 0.986 19.062 6.398 1 94.62 85 PHE B C 1
ATOM 2098 O O . PHE B 1 85 ? 0.896 19.781 5.402 1 94.62 85 PHE B O 1
ATOM 2105 N N . THR B 1 86 ? 0.368 19.25 7.5 1 91.44 86 THR B N 1
ATOM 2106 C CA . THR B 1 86 ? -0.423 20.469 7.656 1 91.44 86 THR B CA 1
ATOM 2107 C C . THR B 1 86 ? -0.401 20.953 9.109 1 91.44 86 THR B C 1
ATOM 2109 O O . THR B 1 86 ? -0.021 20.203 10.008 1 91.44 86 THR B O 1
ATOM 2112 N N . THR B 1 87 ? -0.714 22.141 9.242 1 87.25 87 THR B N 1
ATOM 2113 C CA . THR B 1 87 ? -0.885 22.656 10.594 1 87.25 87 THR B CA 1
ATOM 2114 C C . THR B 1 87 ? -2.262 22.297 11.141 1 87.25 87 THR B C 1
ATOM 2116 O O . THR B 1 87 ? -3.227 22.172 10.383 1 87.25 87 THR B O 1
ATOM 2119 N N . ARG B 1 88 ? -2.254 22.062 12.422 1 78.31 88 ARG B N 1
ATOM 2120 C CA . ARG B 1 88 ? -3.535 21.781 13.062 1 78.31 88 ARG B CA 1
ATOM 2121 C C . ARG B 1 88 ? -4.516 22.922 12.867 1 78.31 88 ARG B C 1
ATOM 2123 O O . ARG B 1 88 ? -4.184 24.094 13.117 1 78.31 88 ARG B O 1
ATOM 2130 N N . PRO B 1 89 ? -5.695 22.406 12.289 1 72.88 89 PRO B N 1
ATOM 2131 C CA . PRO B 1 89 ? -6.672 23.5 12.141 1 72.88 89 PRO B CA 1
ATOM 2132 C C . PRO B 1 89 ? -7.215 23.984 13.484 1 72.88 89 PRO B C 1
ATOM 2134 O O . PRO B 1 89 ? -7.188 23.25 14.469 1 72.88 89 PRO B O 1
ATOM 2137 N N . PRO B 1 90 ? -7.648 25.188 13.539 1 63.91 90 PRO B N 1
ATOM 2138 C CA . PRO B 1 90 ? -8.32 25.656 14.75 1 63.91 90 PRO B CA 1
ATOM 2139 C C . PRO B 1 90 ? -9.562 24.844 15.094 1 63.91 90 PRO B C 1
ATOM 2141 O O . PRO B 1 90 ? -10.148 24.203 14.219 1 63.91 90 PRO B O 1
ATOM 2144 N N . HIS B 1 91 ? -9.898 24.391 16.484 1 57.69 91 HIS B N 1
ATOM 2145 C CA . HIS B 1 91 ? -10.977 23.578 17.047 1 57.69 91 HIS B CA 1
ATOM 2146 C C . HIS B 1 91 ? -12.266 23.75 16.25 1 57.69 91 HIS B C 1
ATOM 2148 O O . HIS B 1 91 ? -13.086 22.828 16.188 1 57.69 91 HIS B O 1
ATOM 2154 N N . ASN B 1 92 ? -12.68 24.922 15.969 1 54.69 92 ASN B N 1
ATOM 2155 C CA . ASN B 1 92 ? -13.953 25.062 15.273 1 54.69 92 ASN B CA 1
ATOM 2156 C C . ASN B 1 92 ? -13.906 24.453 13.875 1 54.69 92 ASN B C 1
ATOM 2158 O O . ASN B 1 92 ? -13.195 24.953 13.008 1 54.69 92 ASN B O 1
ATOM 2162 N N . LEU B 1 93 ? -13.992 23.297 13.812 1 54.94 93 LEU B N 1
ATOM 2163 C CA . LEU B 1 93 ? -13.883 22.359 12.695 1 54.94 93 LEU B CA 1
ATOM 2164 C C . LEU B 1 93 ? -14.383 23 11.406 1 54.94 93 LEU B C 1
ATOM 2166 O O . LEU B 1 93 ? -15.281 23.844 11.43 1 54.94 93 LEU B O 1
ATOM 2170 N N . LEU B 1 94 ? -13.719 22.703 10.133 1 59.09 94 LEU B N 1
ATOM 2171 C CA . LEU B 1 94 ? -13.086 23.391 9.008 1 59.09 94 LEU B CA 1
ATOM 2172 C C . LEU B 1 94 ? -14.055 23.516 7.836 1 59.09 94 LEU B C 1
ATOM 2174 O O . LEU B 1 94 ? -14.477 22.5 7.266 1 59.09 94 LEU B O 1
ATOM 2178 N N . LEU B 1 95 ? -14.812 24.344 8.133 1 63.03 95 LEU B N 1
ATOM 2179 C CA . LEU B 1 95 ? -15.43 24.75 6.871 1 63.03 95 LEU B CA 1
ATOM 2180 C C . LEU B 1 95 ? -14.359 25.094 5.832 1 63.03 95 LEU B C 1
ATOM 2182 O O . LEU B 1 95 ? -13.328 25.672 6.168 1 63.03 95 LEU B O 1
ATOM 2186 N N . THR B 1 96 ? -14.57 24.469 4.773 1 73.06 96 THR B N 1
ATOM 2187 C CA . THR B 1 96 ? -13.711 24.828 3.646 1 73.06 96 THR B CA 1
ATOM 2188 C C . THR B 1 96 ? -14.266 26.047 2.908 1 73.06 96 THR B C 1
ATOM 2190 O O . THR B 1 96 ? -15.328 26.562 3.256 1 73.06 96 THR B O 1
ATOM 2193 N N . SER B 1 97 ? -13.484 26.578 2.033 1 66.38 97 SER B N 1
ATOM 2194 C CA . SER B 1 97 ? -13.789 27.797 1.312 1 66.38 97 SER B CA 1
ATOM 2195 C C . SER B 1 97 ? -15.125 27.703 0.576 1 66.38 97 SER B C 1
ATOM 2197 O O . SER B 1 97 ? -15.844 28.688 0.437 1 66.38 97 SER B O 1
ATOM 2199 N N . ASN B 1 98 ? -15.555 26.531 0.139 1 69.75 98 ASN B N 1
ATOM 2200 C CA . ASN B 1 98 ? -16.781 26.406 -0.655 1 69.75 98 ASN B CA 1
ATOM 2201 C C . ASN B 1 98 ? -17.953 25.922 0.192 1 69.75 98 ASN B C 1
ATOM 2203 O O . ASN B 1 98 ? -18.922 25.391 -0.337 1 69.75 98 ASN B O 1
ATOM 2207 N N . GLY B 1 99 ? -17.828 26.125 1.377 1 72.62 99 GLY B N 1
ATOM 2208 C CA . GLY B 1 99 ? -18.938 25.781 2.254 1 72.62 99 GLY B CA 1
ATOM 2209 C C . GLY B 1 99 ? -18.953 24.328 2.674 1 72.62 99 GLY B C 1
ATOM 2210 O O . GLY B 1 99 ? -19.859 23.875 3.365 1 72.62 99 GLY B O 1
ATOM 2211 N N . GLY B 1 100 ? -18.016 23.641 2.209 1 79.25 100 GLY B N 1
ATOM 2212 C CA . GLY B 1 100 ? -17.906 22.281 2.713 1 79.25 100 GLY B CA 1
ATOM 2213 C C . GLY B 1 100 ? -17.219 22.188 4.062 1 79.25 100 GLY B C 1
ATOM 2214 O O . GLY B 1 100 ? -16.922 23.219 4.68 1 79.25 100 GLY B O 1
ATOM 2215 N N . GLY B 1 101 ? -17.25 20.938 4.578 1 82.38 101 GLY B N 1
ATOM 2216 C CA . GLY B 1 101 ? -16.578 20.734 5.852 1 82.38 101 GLY B CA 1
ATOM 2217 C C . GLY B 1 101 ? -16.188 19.297 6.098 1 82.38 101 GLY B C 1
ATOM 2218 O O . GLY B 1 101 ? -16.344 18.438 5.219 1 82.38 101 GLY B O 1
ATOM 2219 N N . TRP B 1 102 ? -15.469 19.109 7.141 1 83.06 102 TRP B N 1
ATOM 2220 C CA . TRP B 1 102 ? -15.023 17.781 7.555 1 83.06 102 TRP B CA 1
ATOM 2221 C C . TRP B 1 102 ? -15.688 17.375 8.859 1 83.06 102 TRP B C 1
ATOM 2223 O O . TRP B 1 102 ? -15.664 18.125 9.844 1 83.06 102 TRP B O 1
ATOM 2233 N N . ASN B 1 103 ? -16.297 16.172 8.867 1 82.81 103 ASN B N 1
ATOM 2234 C CA . ASN B 1 103 ? -16.875 15.586 10.07 1 82.81 103 ASN B CA 1
ATOM 2235 C C . ASN B 1 103 ? -15.992 14.484 10.648 1 82.81 103 ASN B C 1
ATOM 2237 O O . ASN B 1 103 ? -15.453 13.664 9.898 1 82.81 103 ASN B O 1
ATOM 2241 N N . GLU B 1 104 ? -15.914 14.492 11.953 1 84.88 104 GLU B N 1
ATOM 2242 C CA . GLU B 1 104 ? -15.141 13.445 12.602 1 84.88 104 GLU B CA 1
ATOM 2243 C C . GLU B 1 104 ? -15.914 12.125 12.633 1 84.88 104 GLU B C 1
ATOM 2245 O O . GLU B 1 104 ? -17.094 12.102 13.008 1 84.88 104 GLU B O 1
ATOM 2250 N N . LEU B 1 105 ? -15.203 11.109 12.203 1 84.38 105 LEU B N 1
ATOM 2251 C CA . LEU B 1 105 ? -15.828 9.789 12.188 1 84.38 105 LEU B CA 1
ATOM 2252 C C . LEU B 1 105 ? -15.266 8.914 13.305 1 84.38 105 LEU B C 1
ATOM 2254 O O . LEU B 1 105 ? -16 8.109 13.883 1 84.38 105 LEU B O 1
ATOM 2258 N N . ALA B 1 106 ? -14.039 8.961 13.57 1 87.94 106 ALA B N 1
ATOM 2259 C CA . ALA B 1 106 ? -13.383 8.07 14.523 1 87.94 106 ALA B CA 1
ATOM 2260 C C . ALA B 1 106 ? -12.07 8.664 15.023 1 87.94 106 ALA B C 1
ATOM 2262 O O . ALA B 1 106 ? -11.5 9.547 14.383 1 87.94 106 ALA B O 1
ATOM 2263 N N . ASP B 1 107 ? -11.742 8.297 16.188 1 89.56 107 ASP B N 1
ATOM 2264 C CA . ASP B 1 107 ? -10.469 8.625 16.812 1 89.56 107 ASP B CA 1
ATOM 2265 C C . ASP B 1 107 ? -9.828 7.387 17.453 1 89.56 107 ASP B C 1
ATOM 2267 O O . ASP B 1 107 ? -10.492 6.645 18.172 1 89.56 107 ASP B O 1
ATOM 2271 N N . GLU B 1 108 ? -8.633 7.172 17.078 1 94.12 108 GLU B N 1
ATOM 2272 C CA . GLU B 1 108 ? -7.934 5.992 17.578 1 94.12 108 GLU B CA 1
ATOM 2273 C C . GLU B 1 108 ? -6.516 6.344 18.031 1 94.12 108 GLU B C 1
ATOM 2275 O O . GLU B 1 108 ? -6 7.414 17.703 1 94.12 108 GLU B O 1
ATOM 2280 N N . THR B 1 109 ? -5.973 5.457 18.844 1 94.69 109 THR B N 1
ATOM 2281 C CA . THR B 1 109 ? -4.578 5.605 19.234 1 94.69 109 THR B CA 1
ATOM 2282 C C . THR B 1 109 ? -3.656 4.914 18.234 1 94.69 109 THR B C 1
ATOM 2284 O O . THR B 1 109 ? -4.043 3.924 17.609 1 94.69 109 THR B O 1
ATOM 2287 N N . VAL B 1 110 ? -2.557 5.488 18 1 94.12 110 VAL B N 1
ATOM 2288 C CA . VAL B 1 110 ? -1.486 4.844 17.25 1 94.12 110 VAL B CA 1
ATOM 2289 C C . VAL B 1 110 ? -0.471 4.234 18.203 1 94.12 110 VAL B C 1
ATOM 2291 O O . VAL B 1 110 ? 0.114 4.938 19.031 1 94.12 110 VAL B O 1
ATOM 2294 N N . VAL B 1 111 ? -0.264 2.932 18.047 1 94 111 VAL B N 1
ATOM 2295 C CA . VAL B 1 111 ? 0.546 2.219 19.031 1 94 111 VAL B CA 1
ATOM 2296 C C . VAL B 1 111 ? 1.77 1.612 18.344 1 94 111 VAL B C 1
ATOM 2298 O O . VAL B 1 111 ? 1.677 1.107 17.234 1 94 111 VAL B O 1
ATOM 2301 N N . ASP B 1 112 ? 2.902 1.704 18.891 1 89.62 112 ASP B N 1
ATOM 2302 C CA . ASP B 1 112 ? 4.152 1.052 18.516 1 89.62 112 ASP B CA 1
ATOM 2303 C C . ASP B 1 112 ? 4.836 0.427 19.719 1 89.62 112 ASP B C 1
ATOM 2305 O O . ASP B 1 112 ? 5.07 1.104 20.734 1 89.62 112 ASP B O 1
ATOM 2309 N N . ASN B 1 113 ? 5.219 -0.854 19.609 1 89.19 113 ASN B N 1
ATOM 2310 C CA . ASN B 1 113 ? 5.836 -1.587 20.719 1 89.19 113 ASN B CA 1
ATOM 2311 C C . ASN B 1 113 ? 5.086 -1.366 22.031 1 89.19 113 ASN B C 1
ATOM 2313 O O . ASN B 1 113 ? 5.691 -1.004 23.031 1 89.19 113 ASN B O 1
ATOM 2317 N N . ASP B 1 114 ? 3.773 -1.383 21.984 1 89.69 114 ASP B N 1
ATOM 2318 C CA . ASP B 1 114 ? 2.869 -1.36 23.125 1 89.69 114 ASP B CA 1
ATOM 2319 C C . ASP B 1 114 ? 2.834 0.023 23.781 1 89.69 114 ASP B C 1
ATOM 2321 O O . ASP B 1 114 ? 2.521 0.154 24.969 1 89.69 114 ASP B O 1
ATOM 2325 N N . LYS B 1 115 ? 3.266 0.921 23.172 1 92.31 115 LYS B N 1
ATOM 2326 C CA . LYS B 1 115 ? 3.209 2.299 23.641 1 92.31 115 LYS B CA 1
ATOM 2327 C C . LYS B 1 115 ? 2.398 3.178 22.703 1 92.31 115 LYS B C 1
ATOM 2329 O O . LYS B 1 115 ? 2.52 3.059 21.484 1 92.31 115 LYS B O 1
ATOM 2334 N N . VAL B 1 116 ? 1.589 3.998 23.328 1 93.94 116 VAL B N 1
ATOM 2335 C CA . VAL B 1 116 ? 0.863 4.988 22.547 1 93.94 116 VAL B CA 1
ATOM 2336 C C . VAL B 1 116 ? 1.817 6.09 22.094 1 93.94 116 VAL B C 1
ATOM 2338 O O . VAL B 1 116 ? 2.35 6.836 22.922 1 93.94 116 VAL B O 1
ATOM 2341 N N . ILE B 1 117 ? 1.995 6.172 20.75 1 93.38 117 ILE B N 1
ATOM 2342 C CA . ILE B 1 117 ? 2.979 7.129 20.25 1 93.38 117 ILE B CA 1
ATOM 2343 C C . ILE B 1 117 ? 2.266 8.297 19.578 1 93.38 117 ILE B C 1
ATOM 2345 O O . ILE B 1 117 ? 2.881 9.328 19.297 1 93.38 117 ILE B O 1
ATOM 2349 N N . GLY B 1 118 ? 0.937 8.086 19.312 1 93.88 118 GLY B N 1
ATOM 2350 C CA . GLY B 1 118 ? 0.182 9.133 18.641 1 93.88 118 GLY B CA 1
ATOM 2351 C C . GLY B 1 118 ? -1.296 8.812 18.516 1 93.88 118 GLY B C 1
ATOM 2352 O O . GLY B 1 118 ? -1.793 7.883 19.156 1 93.88 118 GLY B O 1
ATOM 2353 N N . TYR B 1 119 ? -1.936 9.68 17.781 1 92.25 119 TYR B N 1
ATOM 2354 C CA . TYR B 1 119 ? -3.375 9.555 17.578 1 92.25 119 TYR B CA 1
ATOM 2355 C C . TYR B 1 119 ? -3.732 9.703 16.109 1 92.25 119 TYR B C 1
ATOM 2357 O O . TYR B 1 119 ? -3.057 10.414 15.359 1 92.25 119 TYR B O 1
ATOM 2365 N N . LYS B 1 120 ? -4.75 9 15.758 1 93.06 120 LYS B N 1
ATOM 2366 C CA . LYS B 1 120 ? -5.293 9.023 14.406 1 93.06 120 LYS B CA 1
ATOM 2367 C C . LYS B 1 120 ? -6.777 9.383 14.414 1 93.06 120 LYS B C 1
ATOM 2369 O O . LYS B 1 120 ? -7.578 8.711 15.07 1 93.06 120 LYS B O 1
ATOM 2374 N N . ARG B 1 121 ? -7.082 10.406 13.75 1 91.31 121 ARG B N 1
ATOM 2375 C CA . ARG B 1 121 ? -8.477 10.812 13.617 1 91.31 121 ARG B CA 1
ATOM 2376 C C . ARG B 1 121 ? -8.945 10.695 12.172 1 91.31 121 ARG B C 1
ATOM 2378 O O . ARG B 1 121 ? -8.227 11.062 11.242 1 91.31 121 ARG B O 1
ATOM 2385 N N . MET B 1 122 ? -10.133 10.133 12.023 1 90.69 122 MET B N 1
ATOM 2386 C CA . MET B 1 122 ? -10.719 10.008 10.695 1 90.69 122 MET B CA 1
ATOM 2387 C C . MET B 1 122 ? -11.789 11.07 10.469 1 90.69 122 MET B C 1
ATOM 2389 O O . MET B 1 122 ? -12.695 11.227 11.289 1 90.69 122 MET B O 1
ATOM 2393 N N . LEU B 1 123 ? -11.68 11.75 9.328 1 87 123 LEU B N 1
ATOM 2394 C CA . LEU B 1 123 ? -12.633 12.789 8.969 1 87 123 LEU B CA 1
ATOM 2395 C C . LEU B 1 123 ? -13.234 12.531 7.59 1 87 123 LEU B C 1
ATOM 2397 O O . LEU B 1 123 ? -12.523 12.102 6.676 1 87 123 LEU B O 1
ATOM 2401 N N . ALA B 1 124 ? -14.508 12.734 7.496 1 88 124 ALA B N 1
ATOM 2402 C CA . ALA B 1 124 ? -15.195 12.641 6.207 1 88 124 ALA B CA 1
ATOM 2403 C C . ALA B 1 124 ? -15.586 14.023 5.695 1 88 124 ALA B C 1
ATOM 2405 O O . ALA B 1 124 ? -16.062 14.867 6.461 1 88 124 ALA B O 1
ATOM 2406 N N . PHE B 1 125 ? -15.43 14.18 4.391 1 87.62 125 PHE B N 1
ATOM 2407 C CA . PHE B 1 125 ? -15.773 15.469 3.789 1 87.62 125 PHE B CA 1
ATOM 2408 C C . PHE B 1 125 ? -17.234 15.508 3.387 1 87.62 125 PHE B C 1
ATOM 2410 O O . PHE B 1 125 ? -17.781 14.516 2.891 1 87.62 125 PHE B O 1
ATOM 2417 N N . TYR B 1 126 ? -17.828 16.656 3.621 1 85.5 126 TYR B N 1
ATOM 2418 C CA . TYR B 1 126 ? -19.172 16.906 3.125 1 85.5 126 TYR B CA 1
ATOM 2419 C C . TYR B 1 126 ? -19.266 18.266 2.459 1 85.5 126 TYR B C 1
ATOM 2421 O O . TYR B 1 126 ? -18.484 19.172 2.768 1 85.5 126 TYR B O 1
ATOM 2429 N N . PHE B 1 127 ? -20.234 18.344 1.475 1 82.31 127 PHE B N 1
ATOM 2430 C CA . PHE B 1 127 ? -20.562 19.641 0.888 1 82.31 127 PHE B CA 1
ATOM 2431 C C . PHE B 1 127 ? -21.781 20.25 1.576 1 82.31 127 PHE B C 1
ATOM 2433 O O . PHE B 1 127 ? -22.719 19.531 1.918 1 82.31 127 PHE B O 1
ATOM 2440 N N . ALA B 1 128 ? -21.5 21.547 1.946 1 69.19 128 ALA B N 1
ATOM 2441 C CA . ALA B 1 128 ? -22.656 22.281 2.473 1 69.19 128 ALA B CA 1
ATOM 2442 C C . ALA B 1 128 ? -23.578 22.719 1.349 1 69.19 128 ALA B C 1
ATOM 2444 O O . ALA B 1 128 ? -23.156 23.391 0.408 1 69.19 128 ALA B O 1
ATOM 2445 N N . LYS B 1 129 ? -24.5 21.906 0.882 1 63.72 129 LYS B N 1
ATOM 2446 C CA . LYS B 1 129 ? -25.5 22.406 -0.047 1 63.72 129 LYS B CA 1
ATOM 2447 C C . LYS B 1 129 ? -26.641 23.094 0.696 1 63.72 129 LYS B C 1
ATOM 2449 O O . LYS B 1 129 ? -26.906 22.797 1.864 1 63.72 129 LYS B O 1
ATOM 2454 N N . PRO B 1 130 ? -27.125 24.203 -0.008 1 60.56 130 PRO B N 1
ATOM 2455 C CA . PRO B 1 130 ? -28.203 24.953 0.637 1 60.56 130 PRO B CA 1
ATOM 2456 C C . PRO B 1 130 ? -29.188 24.062 1.4 1 60.56 130 PRO B C 1
ATOM 2458 O O . PRO B 1 130 ? -29.688 24.469 2.451 1 60.56 130 PRO B O 1
ATOM 2461 N N . LEU B 1 131 ? -29.594 22.922 0.912 1 55.91 131 LEU B N 1
ATOM 2462 C CA . LEU B 1 131 ? -30.703 22.25 1.563 1 55.91 131 LEU B CA 1
ATOM 2463 C C . LEU B 1 131 ? -30.234 21.016 2.328 1 55.91 131 LEU B C 1
ATOM 2465 O O . LEU B 1 131 ? -30.938 20.516 3.205 1 55.91 131 LEU B O 1
ATOM 2469 N N . GLN B 1 132 ? -28.953 20.406 1.956 1 62.47 132 GLN B N 1
ATOM 2470 C CA . GLN B 1 132 ? -28.578 19.219 2.709 1 62.47 132 GLN B CA 1
ATOM 2471 C C . GLN B 1 132 ? -27.094 18.891 2.527 1 62.47 132 GLN B C 1
ATOM 2473 O O . GLN B 1 132 ? -26.516 19.203 1.484 1 62.47 132 GLN B O 1
ATOM 2478 N N . GLU B 1 133 ? -26.562 18.438 3.578 1 62.75 133 GLU B N 1
ATOM 2479 C CA . GLU B 1 133 ? -25.188 17.922 3.539 1 62.75 133 GLU B CA 1
ATOM 2480 C C . GLU B 1 133 ? -25.094 16.703 2.643 1 62.75 133 GLU B C 1
ATOM 2482 O O 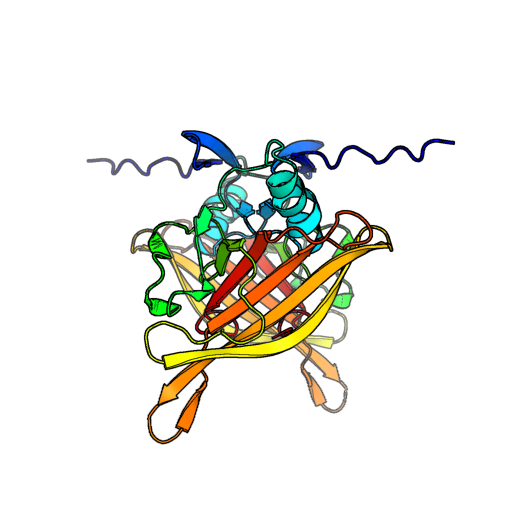. GLU B 1 133 ? -25.969 15.844 2.646 1 62.75 133 GLU B O 1
ATOM 2487 N N . MET B 1 134 ? -24.188 16.766 1.625 1 72.56 134 MET B N 1
ATOM 2488 C CA . MET B 1 134 ? -23.953 15.617 0.762 1 72.56 134 MET B CA 1
ATOM 2489 C C . MET B 1 134 ? -22.625 14.938 1.106 1 72.56 134 MET B C 1
ATOM 2491 O O . MET B 1 134 ? -21.578 15.578 1.07 1 72.56 134 MET B O 1
ATOM 2495 N N . GLU B 1 135 ? -22.734 13.688 1.498 1 74.12 135 GLU B N 1
ATOM 2496 C CA . GLU B 1 135 ? -21.547 12.898 1.797 1 74.12 135 GLU B CA 1
ATOM 2497 C C . GLU B 1 135 ? -20.75 12.594 0.531 1 74.12 135 GLU B C 1
ATOM 2499 O O . GLU B 1 135 ? -21.328 12.398 -0.54 1 74.12 135 GLU B O 1
ATOM 2504 N N . THR B 1 136 ? -19.469 12.781 0.65 1 81.19 136 THR B N 1
ATOM 2505 C CA . THR B 1 136 ? -18.594 12.477 -0.468 1 81.19 136 THR B CA 1
ATOM 2506 C C . THR B 1 136 ? -17.766 11.227 -0.174 1 81.19 136 THR B C 1
ATOM 2508 O O . THR B 1 136 ? -17.969 10.562 0.843 1 81.19 136 THR B O 1
ATOM 2511 N N . ASP B 1 137 ? -16.875 10.906 -1.066 1 86.19 137 ASP B N 1
ATOM 2512 C CA . ASP B 1 137 ? -16.016 9.734 -0.917 1 86.19 137 ASP B CA 1
ATOM 2513 C C . ASP B 1 137 ? -14.633 10.133 -0.402 1 86.19 137 ASP B C 1
ATOM 2515 O O . ASP B 1 137 ? -13.695 9.328 -0.447 1 86.19 137 ASP B O 1
ATOM 2519 N N . TRP B 1 138 ? -14.648 11.312 0.103 1 87.56 138 TRP B N 1
ATOM 2520 C CA . TRP B 1 138 ? -13.344 11.805 0.529 1 87.56 138 TRP B CA 1
ATOM 2521 C C . TRP B 1 138 ? -13.188 11.703 2.043 1 87.56 138 TRP B C 1
ATOM 2523 O O . TRP B 1 138 ? -14.102 12.062 2.791 1 87.56 138 TRP B O 1
ATOM 2533 N N . PHE B 1 139 ? -12.023 11.188 2.469 1 90.56 139 PHE B N 1
ATOM 2534 C CA . PHE B 1 139 ? -11.719 11.102 3.895 1 90.56 139 PHE B CA 1
ATOM 2535 C C . PHE B 1 139 ? -10.281 11.539 4.172 1 90.56 139 PHE B C 1
ATOM 2537 O O . PHE B 1 139 ? -9.43 11.477 3.285 1 90.56 139 PHE B O 1
ATOM 2544 N N . ILE B 1 140 ? -10.125 11.992 5.387 1 90.31 140 ILE B N 1
ATOM 2545 C CA . ILE B 1 140 ? -8.797 12.32 5.879 1 90.31 140 ILE B CA 1
ATOM 2546 C C . ILE B 1 140 ? -8.469 11.469 7.105 1 90.31 140 ILE B C 1
ATOM 2548 O O . ILE B 1 140 ? -9.328 11.266 7.973 1 90.31 140 ILE B O 1
ATOM 2552 N N . HIS B 1 141 ? -7.367 10.883 7.086 1 92.56 141 HIS B N 1
ATOM 2553 C CA . HIS B 1 141 ? -6.754 10.398 8.312 1 92.56 141 HIS B CA 1
ATOM 2554 C C . HIS B 1 141 ? -5.734 11.398 8.852 1 92.56 141 HIS B C 1
ATOM 2556 O O . HIS B 1 141 ? -4.699 11.633 8.227 1 92.56 141 HIS B O 1
ATOM 2562 N N . GLU B 1 142 ? -6.035 11.914 9.93 1 91.44 142 GLU B N 1
ATOM 2563 C CA . GLU B 1 142 ? -5.164 12.883 10.586 1 91.44 142 GLU B CA 1
ATOM 2564 C C . GLU B 1 142 ? -4.328 12.227 11.68 1 91.44 142 GLU B C 1
ATOM 2566 O O . GLU B 1 142 ? -4.871 11.562 12.57 1 91.44 142 GLU B O 1
ATOM 2571 N N . TYR B 1 143 ? -3.037 12.492 11.648 1 93.38 143 TYR B N 1
ATOM 2572 C CA . TYR B 1 143 ? -2.131 11.898 12.625 1 93.38 143 TYR B CA 1
ATOM 2573 C C . TYR B 1 143 ? -1.467 12.977 13.477 1 93.38 143 TYR B C 1
ATOM 2575 O O . TYR B 1 143 ? -0.979 13.977 12.953 1 93.38 143 TYR B O 1
ATOM 2583 N N . ARG B 1 144 ? -1.392 12.688 14.734 1 91.88 144 ARG B N 1
ATOM 2584 C CA . ARG B 1 144 ? -0.704 13.547 15.688 1 91.88 144 ARG B CA 1
ATOM 2585 C C . ARG B 1 144 ? 0.225 12.742 16.594 1 91.88 144 ARG B C 1
ATOM 2587 O O . ARG B 1 144 ? -0.048 11.578 16.891 1 91.88 144 ARG B O 1
ATOM 2594 N N . VAL B 1 145 ? 1.265 13.445 16.922 1 91.69 145 VAL B N 1
ATOM 2595 C CA . VAL B 1 145 ? 2.168 12.797 17.875 1 91.69 145 VAL B CA 1
ATOM 2596 C C . VAL B 1 145 ? 1.596 12.898 19.281 1 91.69 145 VAL B C 1
ATOM 2598 O O . VAL B 1 145 ? 0.991 13.914 19.641 1 91.69 145 VAL B O 1
ATOM 2601 N N . SER B 1 146 ? 1.832 11.836 20.016 1 90.56 146 SER B N 1
ATOM 2602 C CA . SER B 1 146 ? 1.38 11.859 21.391 1 90.56 146 SER B CA 1
ATOM 2603 C C . SER B 1 146 ? 2.041 12.992 22.172 1 90.56 146 SER B C 1
ATOM 2605 O O . SER B 1 146 ? 3.262 13.156 22.125 1 90.56 146 SER B O 1
ATOM 2607 N N . PRO B 1 147 ? 1.238 13.766 22.891 1 85.44 147 PRO B N 1
ATOM 2608 C CA . PRO B 1 147 ? 1.82 14.828 23.719 1 85.44 147 PRO B CA 1
ATOM 2609 C C . PRO B 1 147 ? 2.818 14.297 24.75 1 85.44 147 PRO B C 1
ATOM 2611 O O . PRO B 1 147 ? 3.67 15.047 25.234 1 85.44 147 PRO B O 1
ATOM 2614 N N . ALA B 1 148 ? 2.666 13.078 25.109 1 82.38 148 ALA B N 1
ATOM 2615 C CA . ALA B 1 148 ? 3.605 12.469 26.047 1 82.38 148 ALA B CA 1
ATOM 2616 C C . ALA B 1 148 ? 5.016 12.422 25.469 1 82.38 148 ALA B C 1
ATOM 2618 O O . ALA B 1 148 ? 6 12.391 26.203 1 82.38 148 ALA B O 1
ATOM 2619 N N . ILE B 1 149 ? 5.129 12.336 24.25 1 74.12 149 ILE B N 1
ATOM 2620 C CA . ILE B 1 149 ? 6.406 12.234 23.562 1 74.12 149 ILE B CA 1
ATOM 2621 C C . ILE B 1 149 ? 6.875 13.625 23.141 1 74.12 149 ILE B C 1
ATOM 2623 O O . ILE B 1 149 ? 8.039 13.984 23.344 1 74.12 149 ILE B O 1
ATOM 2627 N N . PHE B 1 150 ? 6.059 14.258 22.5 1 71.69 150 PHE B N 1
ATOM 2628 C CA . PHE B 1 150 ? 6.398 15.578 21.984 1 71.69 150 PHE B CA 1
ATOM 2629 C C . PHE B 1 150 ? 5.211 16.531 22.094 1 71.69 150 PHE B C 1
ATOM 2631 O O . PHE B 1 150 ? 4.086 16.172 21.75 1 71.69 150 PHE B O 1
ATOM 2638 N N . ALA B 1 151 ? 5.453 17.672 22.875 1 61.75 151 ALA B N 1
ATOM 2639 C CA . ALA B 1 151 ? 4.41 18.609 23.297 1 61.75 151 ALA B CA 1
ATOM 2640 C C . ALA B 1 151 ? 3.68 19.188 22.078 1 61.75 151 ALA B C 1
ATOM 2642 O O . ALA B 1 151 ? 4.109 19 20.938 1 61.75 151 ALA B O 1
ATOM 2643 N N . PRO B 1 152 ? 3.596 20.531 21.844 1 55.53 152 PRO B N 1
ATOM 2644 C CA . PRO B 1 152 ? 2.475 21.203 21.172 1 55.53 152 PRO B CA 1
ATOM 2645 C C . PRO B 1 152 ? 2.395 20.875 19.688 1 55.53 152 PRO B C 1
ATOM 2647 O O . PRO B 1 152 ? 3.426 20.797 19.016 1 55.53 152 PRO B O 1
ATOM 2650 N N . ASP B 1 153 ? 1.315 20.25 19.109 1 59.88 153 ASP B N 1
ATOM 2651 C CA . ASP B 1 153 ? 0.746 19.531 17.984 1 59.88 153 ASP B CA 1
ATOM 2652 C C . ASP B 1 153 ? 0.666 20.406 16.734 1 59.88 153 ASP B C 1
ATOM 2654 O O . ASP B 1 153 ? -0.043 20.094 15.781 1 59.88 153 ASP B O 1
ATOM 2658 N N . GLU B 1 154 ? 1.334 21.438 16.578 1 75.5 154 GLU B N 1
ATOM 2659 C CA . GLU B 1 154 ? 0.876 22.328 15.523 1 75.5 154 GLU B CA 1
ATOM 2660 C C . GLU B 1 154 ? 0.974 21.672 14.156 1 75.5 154 GLU B C 1
ATOM 2662 O O . GLU B 1 154 ? 0.129 21.891 13.289 1 75.5 154 GLU B O 1
ATOM 2667 N N . LEU B 1 155 ? 1.868 20.688 14.023 1 81.44 155 LEU B N 1
ATOM 2668 C CA . LEU B 1 155 ? 2.01 20.031 12.719 1 81.44 155 LEU B CA 1
ATOM 2669 C C . LEU B 1 155 ? 1.383 18.656 12.734 1 81.44 155 LEU B C 1
ATOM 2671 O O . LEU B 1 155 ? 1.594 17.875 13.672 1 81.44 155 LEU B O 1
ATOM 2675 N N . ILE B 1 156 ? 0.507 18.391 11.766 1 86.38 156 ILE B N 1
ATOM 2676 C CA . ILE B 1 156 ? -0.195 17.109 11.656 1 86.38 156 ILE B CA 1
ATOM 2677 C C . ILE B 1 156 ? 0.084 16.484 10.297 1 86.38 156 ILE B C 1
ATOM 2679 O O . ILE B 1 156 ? 0.354 17.203 9.32 1 86.38 156 ILE B O 1
ATOM 2683 N N . ASP B 1 157 ? 0.179 15.203 10.352 1 87.31 157 ASP B N 1
ATOM 2684 C CA . ASP B 1 157 ? 0.21 14.453 9.102 1 87.31 157 ASP B CA 1
ATOM 2685 C C . ASP B 1 157 ? -1.194 14.031 8.68 1 87.31 157 ASP B C 1
ATOM 2687 O O . ASP B 1 157 ? -1.969 13.531 9.5 1 87.31 157 ASP B O 1
ATOM 2691 N N . ASN B 1 158 ? -1.483 14.32 7.395 1 87.06 158 ASN B N 1
ATOM 2692 C CA . ASN B 1 158 ? -2.789 13.961 6.852 1 87.06 158 ASN B CA 1
ATOM 2693 C C . ASN B 1 158 ? -2.662 12.992 5.68 1 87.06 158 ASN B C 1
ATOM 2695 O O . ASN B 1 158 ? -1.843 13.195 4.785 1 87.06 158 ASN B O 1
ATOM 2699 N N . THR B 1 159 ? -3.508 11.93 5.73 1 85.19 159 THR B N 1
ATOM 2700 C CA . THR B 1 159 ? -3.736 11.086 4.562 1 85.19 159 THR B CA 1
ATOM 2701 C C . THR B 1 159 ? -5.129 11.32 3.988 1 85.19 159 THR B C 1
ATOM 2703 O O . THR B 1 159 ? -6.133 11.047 4.648 1 85.19 159 THR B O 1
ATOM 2706 N N . ILE B 1 160 ? -5.129 11.797 2.807 1 84.12 160 ILE B N 1
ATOM 2707 C CA . ILE B 1 160 ? -6.398 12.039 2.129 1 84.12 160 ILE B CA 1
ATOM 2708 C C . ILE B 1 160 ? -6.684 10.898 1.153 1 84.12 160 ILE B C 1
ATOM 2710 O O . ILE B 1 160 ? -5.809 10.5 0.386 1 84.12 160 ILE B O 1
ATOM 2714 N N . LYS B 1 161 ? -7.887 10.336 1.318 1 81.31 161 LYS B N 1
ATOM 2715 C CA . LYS B 1 161 ? -8.258 9.219 0.461 1 81.31 161 LYS B CA 1
ATOM 2716 C C . LYS B 1 161 ? -9.578 9.484 -0.25 1 81.31 161 LYS B C 1
ATOM 2718 O O . LYS B 1 161 ? -10.508 10.039 0.34 1 81.31 161 LYS B O 1
ATOM 2723 N N . ASP B 1 162 ? -9.625 9.117 -1.542 1 78.38 162 ASP B N 1
ATOM 2724 C CA . ASP B 1 162 ? -10.883 9.023 -2.281 1 78.38 162 ASP B CA 1
ATOM 2725 C C . ASP B 1 162 ? -11.344 7.57 -2.387 1 78.38 162 ASP B C 1
ATOM 2727 O O . ASP B 1 162 ? -10.625 6.723 -2.922 1 78.38 162 ASP B O 1
ATOM 2731 N N . LYS B 1 163 ? -12.539 7.125 -1.739 1 65.31 163 LYS B N 1
ATOM 2732 C CA . LYS B 1 163 ? -13.07 5.762 -1.694 1 65.31 163 LYS B CA 1
ATOM 2733 C C . LYS B 1 163 ? -13.344 5.234 -3.098 1 65.31 163 LYS B C 1
ATOM 2735 O O . LYS B 1 163 ? -13.516 4.027 -3.291 1 65.31 163 LYS B O 1
ATOM 2740 N N . VAL B 1 164 ? -13.609 5.914 -3.979 1 59.81 164 VAL B N 1
ATOM 2741 C CA . VAL B 1 164 ? -14.125 5.441 -5.258 1 59.81 164 VAL B CA 1
ATOM 2742 C C . VAL B 1 164 ? -13.414 4.156 -5.668 1 59.81 164 VAL B C 1
ATOM 2744 O O . VAL B 1 164 ? -14.055 3.199 -6.113 1 59.81 164 VAL B O 1
ATOM 2747 N N . ASN B 1 165 ? -12.07 3.982 -5.727 1 49.53 165 ASN B N 1
ATOM 2748 C CA . ASN B 1 165 ? -11.5 2.789 -6.344 1 49.53 165 ASN B CA 1
ATOM 2749 C C . ASN B 1 165 ? -11.195 1.711 -5.309 1 49.53 165 ASN B C 1
ATOM 2751 O O . ASN B 1 165 ? -10.617 0.674 -5.637 1 49.53 165 ASN B O 1
ATOM 2755 N N . SER B 1 166 ? -11.352 1.925 -4.199 1 43.66 166 SER B N 1
ATOM 2756 C CA . SER B 1 166 ? -10.961 0.934 -3.201 1 43.66 166 SER B CA 1
ATOM 2757 C C . SER B 1 166 ? -11.836 -0.311 -3.283 1 43.66 166 SER B C 1
ATOM 2759 O O . SER B 1 166 ? -11.453 -1.38 -2.805 1 43.66 166 SER B O 1
ATOM 2761 N N . PHE B 1 167 ? -13.18 -0.209 -3.361 1 37.38 167 PHE B N 1
ATOM 2762 C CA . PHE B 1 167 ? -13.992 -1.412 -3.236 1 37.38 167 PHE B CA 1
ATOM 2763 C C . PHE B 1 167 ? -13.719 -2.377 -4.383 1 37.38 167 PHE B C 1
ATOM 2765 O O . PHE B 1 167 ? -14.641 -2.816 -5.066 1 37.38 167 PHE B O 1
ATOM 2772 N N . ARG B 1 168 ? -12.766 -2.193 -5.215 1 34.25 168 ARG B N 1
ATOM 2773 C CA . ARG B 1 168 ? -12.992 -3.232 -6.215 1 34.25 168 ARG B CA 1
ATOM 2774 C C . ARG B 1 168 ? -12.914 -4.621 -5.586 1 34.25 168 ARG B C 1
ATOM 2776 O O . ARG B 1 168 ? -11.828 -5.141 -5.34 1 34.25 168 ARG B O 1
ATOM 2783 N N . LEU B 1 169 ? -13.438 -4.945 -4.426 1 29.5 169 LEU B N 1
ATOM 2784 C CA . LEU B 1 169 ? -13.922 -6.316 -4.32 1 29.5 169 LEU B CA 1
ATOM 2785 C C . LEU B 1 169 ? -15.102 -6.555 -5.258 1 29.5 169 LEU B C 1
ATOM 2787 O O . LEU B 1 169 ? -16 -5.723 -5.344 1 29.5 169 LEU B O 1
#

Organism: Camellia sinensis (NCBI:txid4442)

Sequence (338 aa):
MEEEYSSPTLYKVNVDQNGKRLILPSGYTFSPRDSELVVHYLKKKILNQELPANIITTIDVYSYDPNQLPLSEFKYGLPNEWYFFTTRPPHNLLLTSNGGGWNELADETVVDNDKVIGYKRMLAFYFAKPLQEMETDWFIHEYRVSPAIFAPDELIDNTIKDKVNSFRLMEEEYSSPTLYKVNVDQNGKRLILPSGYTFSPRDSELVVHYLKKKILNQELPANIITTIDVYSYDPNQLPLSEFKYGLPNEWYFFTTRPPHNLLLTSNGGGWNELADETVVDNDKVIGYKRMLAFYFAKPLQEMETDWFIHEYRVSPAIFAPDELIDNTIKDKVNSFRL